Protein AF-A0AAT9RF78-F1 (afdb_monomer)

Radius of gyration: 24.69 Å; Cα contacts (8 Å, |Δi|>4): 290; chains: 1; bounding box: 72×51×68 Å

pLDDT: mean 73.68, std 21.5, range [28.88, 97.75]

Secondary structure (DSSP, 8-state):
-EETTS-TTTPPSSSEE----EEEEEEEEEEEEEEPTTSPEEEEEEEEEEEPPGGGTSPPHHHHHHHHHHHHHTTS-TT-----------------SS---PPPP-----------THHHHHHHHHTTTB-TTT--BEE-TTS-EE-EEEESSPBSTTT-B--SGGGEEEE-HHHHHHHHTTSEEE-TTSBEEE-S---S----SB----TT----HHHHHHHHHHH-TT------

Structure (mmCIF, N/CA/C/O backbone):
data_AF-A0AAT9RF78-F1
#
_entry.id   AF-A0AAT9RF78-F1
#
loop_
_atom_site.group_PDB
_atom_site.id
_atom_site.type_symbol
_atom_site.label_atom_id
_atom_site.label_alt_id
_atom_site.label_comp_id
_atom_site.label_asym_id
_atom_site.label_entity_id
_atom_site.label_seq_id
_atom_site.pdbx_PDB_ins_code
_atom_site.Cartn_x
_atom_site.Cartn_y
_atom_site.Cartn_z
_atom_site.occupancy
_atom_site.B_iso_or_equiv
_atom_site.auth_seq_id
_atom_site.auth_comp_id
_atom_site.auth_asym_id
_atom_site.auth_atom_id
_atom_site.pdbx_PDB_model_num
ATOM 1 N N . MET A 1 1 ? -11.887 12.398 15.818 1.00 78.31 1 MET A N 1
ATOM 2 C CA . MET A 1 1 ? -11.919 13.210 14.579 1.00 78.31 1 MET A CA 1
ATOM 3 C C . MET A 1 1 ? -12.737 14.469 14.821 1.00 78.31 1 MET A C 1
ATOM 5 O O . MET A 1 1 ? -13.821 14.357 15.379 1.00 78.31 1 MET A O 1
ATOM 9 N N . ARG A 1 2 ? -12.242 15.651 14.437 1.00 84.25 2 ARG A N 1
ATOM 10 C CA . ARG A 1 2 ? -12.976 16.925 14.529 1.00 84.25 2 ARG A CA 1
ATOM 11 C C . ARG A 1 2 ? -13.398 17.386 13.133 1.00 84.25 2 ARG A C 1
ATOM 13 O O . ARG A 1 2 ? -12.580 17.372 12.220 1.00 84.25 2 ARG A O 1
ATOM 20 N N . GLY A 1 3 ? -14.663 17.772 12.971 1.00 73.56 3 GLY A N 1
ATOM 21 C CA . GLY A 1 3 ? -15.219 18.273 11.705 1.00 73.56 3 GLY A CA 1
ATOM 22 C C . GLY A 1 3 ? -15.448 19.785 11.704 1.00 73.56 3 GLY A C 1
ATOM 23 O O . GLY A 1 3 ? -15.468 20.411 12.761 1.00 73.56 3 GLY A O 1
ATOM 24 N N . TRP A 1 4 ? -15.658 20.362 10.519 1.00 77.00 4 TRP A N 1
ATOM 25 C CA . TRP A 1 4 ? -15.761 21.816 10.315 1.00 77.00 4 TRP A CA 1
ATOM 26 C C . TRP A 1 4 ? -17.025 22.484 10.879 1.00 77.00 4 TRP A C 1
ATOM 28 O O . TRP A 1 4 ? -17.026 23.689 11.103 1.00 77.00 4 TRP A O 1
ATOM 38 N N . LYS A 1 5 ? -18.105 21.727 11.124 1.00 85.62 5 LYS A N 1
ATOM 39 C CA . LYS A 1 5 ? -19.391 22.252 11.638 1.00 85.62 5 LYS A CA 1
ATOM 40 C C . LYS A 1 5 ? -19.465 22.358 13.174 1.00 85.62 5 LYS A C 1
ATOM 42 O O . LYS A 1 5 ? -20.549 22.567 13.709 1.00 85.62 5 LYS A O 1
ATOM 47 N N . GLY A 1 6 ? -18.356 22.131 13.884 1.00 83.56 6 GLY A N 1
ATOM 48 C CA . GLY A 1 6 ? -18.297 22.147 15.351 1.00 83.56 6 GLY A CA 1
ATOM 49 C C . GLY A 1 6 ? -18.038 23.536 15.952 1.00 83.56 6 GLY A C 1
ATOM 50 O O . GLY A 1 6 ? -18.309 24.560 15.332 1.00 83.56 6 GLY A O 1
ATOM 51 N N . ASP A 1 7 ? -17.476 23.576 17.169 1.00 85.75 7 ASP A N 1
ATOM 52 C CA . ASP A 1 7 ? -17.027 24.823 17.819 1.00 85.75 7 ASP A CA 1
ATOM 53 C C . ASP A 1 7 ? -15.999 25.540 16.928 1.00 85.75 7 ASP A C 1
ATOM 55 O O . ASP A 1 7 ? -14.950 24.972 16.598 1.00 85.75 7 ASP A O 1
ATOM 59 N N . SER A 1 8 ? -16.301 26.780 16.539 1.00 84.94 8 SER A N 1
ATOM 60 C CA . SER A 1 8 ? -15.517 27.563 15.580 1.00 84.94 8 SER A CA 1
ATOM 61 C C . SER A 1 8 ? -14.087 27.850 16.037 1.00 84.94 8 SER A C 1
ATOM 63 O O . SER A 1 8 ? -13.222 28.070 15.196 1.00 84.94 8 SER A O 1
ATOM 65 N N . ARG A 1 9 ? -13.799 27.801 17.345 1.00 88.19 9 ARG A N 1
ATOM 66 C CA . ARG A 1 9 ? -12.444 28.026 17.879 1.00 88.19 9 ARG A CA 1
ATOM 67 C C . ARG A 1 9 ? -11.480 26.886 17.574 1.00 88.19 9 ARG A C 1
ATOM 69 O O . ARG A 1 9 ? -10.274 27.100 17.539 1.00 88.19 9 ARG A O 1
ATOM 76 N N . TYR A 1 10 ? -12.002 25.676 17.394 1.00 83.12 10 TYR A N 1
ATOM 77 C CA . TYR A 1 10 ? -11.186 24.465 17.270 1.00 83.12 10 TYR A CA 1
AT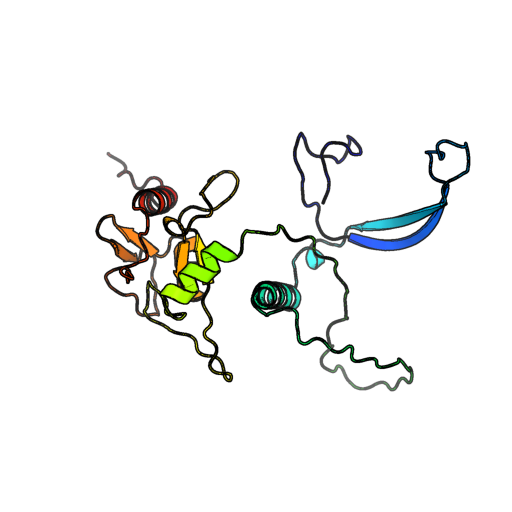OM 78 C C . TYR A 1 10 ? -11.404 23.726 15.948 1.00 83.12 10 TYR A C 1
ATOM 80 O O . TYR A 1 10 ? -10.572 22.901 15.567 1.00 83.12 10 TYR A O 1
ATOM 88 N N . SER A 1 11 ? -12.524 23.979 15.269 1.00 86.00 11 SER A N 1
ATOM 89 C CA . SER A 1 11 ? -12.923 23.257 14.060 1.00 86.00 11 SER A CA 1
ATOM 90 C C . SER A 1 11 ? -12.099 23.681 12.835 1.00 86.00 11 SER A C 1
ATOM 92 O O . SER A 1 11 ? -11.828 24.869 12.665 1.00 86.00 11 SER A O 1
ATOM 94 N N . PRO A 1 12 ? -11.692 22.735 11.970 1.00 72.44 12 PRO A N 1
ATOM 95 C CA . PRO A 1 12 ? -10.973 23.050 10.736 1.00 72.44 12 PRO A CA 1
ATOM 96 C C . PRO A 1 12 ? -11.905 23.644 9.663 1.00 72.44 12 PRO A C 1
ATOM 98 O O . PRO A 1 12 ? -13.121 23.497 9.739 1.00 72.44 12 PRO A O 1
ATOM 101 N N . ILE A 1 13 ? -11.348 24.285 8.631 1.00 79.25 13 ILE A N 1
ATOM 102 C CA . ILE A 1 13 ? -12.130 24.871 7.528 1.00 79.25 13 ILE A CA 1
ATOM 103 C C . ILE A 1 13 ? -12.453 23.783 6.497 1.00 79.25 13 ILE A C 1
ATOM 105 O O . ILE A 1 13 ? -11.549 23.251 5.862 1.00 79.25 13 ILE A O 1
ATOM 109 N N . ASN A 1 14 ? -13.742 23.481 6.305 1.00 75.19 14 ASN A N 1
ATOM 110 C CA . ASN A 1 14 ? -14.265 22.593 5.251 1.00 75.19 14 ASN A CA 1
ATOM 111 C C . ASN A 1 14 ? -13.623 21.193 5.157 1.00 75.19 14 ASN A C 1
ATOM 113 O O . ASN A 1 14 ? -13.637 20.580 4.092 1.00 75.19 14 ASN A O 1
ATOM 117 N N . CYS A 1 15 ? -13.078 20.658 6.248 1.00 58.81 15 CYS A N 1
ATOM 118 C CA . CYS A 1 15 ? -12.505 19.314 6.259 1.00 58.81 15 CYS A CA 1
ATOM 119 C C . CYS A 1 15 ? -12.681 18.618 7.617 1.00 58.81 15 CYS A C 1
ATOM 121 O O . CYS A 1 15 ? -13.313 19.149 8.537 1.00 58.81 15 CYS A O 1
ATOM 123 N N . TYR A 1 16 ? -12.142 17.404 7.730 1.00 71.19 16 TYR A N 1
ATOM 124 C CA . TYR A 1 16 ? -11.986 16.696 8.997 1.00 71.19 16 TYR A CA 1
ATOM 125 C C . TYR A 1 16 ? -10.507 16.630 9.364 1.00 71.19 16 TYR A C 1
ATOM 127 O O . TYR A 1 16 ? -9.663 16.392 8.502 1.00 71.19 16 TYR A O 1
ATOM 135 N N . ARG A 1 17 ? -10.197 16.803 10.651 1.00 77.38 17 ARG A N 1
ATOM 136 C CA . ARG A 1 17 ? -8.836 16.699 11.187 1.00 77.38 17 ARG A CA 1
ATOM 137 C C . ARG A 1 17 ? -8.794 15.706 12.343 1.00 77.38 17 ARG A C 1
ATOM 139 O O . ARG A 1 17 ? -9.708 15.651 13.174 1.00 77.38 17 ARG A O 1
ATOM 146 N N . PHE A 1 18 ? -7.737 14.907 12.392 1.00 78.88 18 PHE A N 1
ATOM 147 C CA . PHE A 1 18 ? -7.413 14.123 13.573 1.00 78.88 18 PHE A CA 1
ATOM 148 C C . PHE A 1 18 ? -6.636 15.007 14.558 1.00 78.88 18 PHE A C 1
ATOM 150 O O . PHE A 1 18 ? -5.557 15.486 14.231 1.00 78.88 18 PHE A O 1
ATOM 157 N N . ASP A 1 19 ? -7.196 15.237 15.750 1.00 81.62 19 ASP A N 1
ATOM 158 C CA . ASP A 1 19 ? -6.609 16.110 16.787 1.00 81.62 19 ASP A CA 1
ATOM 159 C C . ASP A 1 19 ? -5.815 15.321 17.849 1.00 81.62 19 ASP A C 1
ATOM 161 O O . ASP A 1 19 ? -5.434 15.860 18.895 1.00 81.62 19 ASP A O 1
ATOM 165 N N . GLY A 1 20 ? -5.566 14.037 17.587 1.00 78.38 20 GLY A N 1
ATOM 166 C CA . GLY A 1 20 ? -4.936 13.126 18.529 1.00 78.38 20 GLY A CA 1
ATOM 167 C C . GLY A 1 20 ? -5.924 12.326 19.379 1.00 78.38 20 GLY A C 1
ATOM 168 O O . GLY A 1 20 ? -7.147 12.441 19.255 1.00 78.38 20 GLY A O 1
ATOM 169 N N . LEU A 1 21 ? -5.355 11.501 20.249 1.00 80.69 21 LEU A N 1
ATOM 170 C CA . LEU A 1 21 ? -6.027 10.633 21.199 1.00 80.69 21 LEU A CA 1
ATOM 171 C C . LEU A 1 21 ? -6.444 11.396 22.464 1.00 80.69 21 LEU A C 1
ATOM 173 O O . LEU A 1 21 ? -5.751 12.299 22.953 1.00 80.69 21 LEU A O 1
ATOM 177 N N . TYR A 1 22 ? -7.598 11.002 23.001 1.00 86.81 22 TYR A N 1
ATOM 178 C CA . TYR A 1 22 ? -8.215 11.554 24.204 1.00 86.81 22 TYR A CA 1
ATOM 179 C C . TYR A 1 22 ? -8.604 10.411 25.139 1.00 86.81 22 TYR A C 1
ATOM 181 O O . TYR A 1 22 ? -9.016 9.347 24.686 1.00 86.81 22 TYR A O 1
ATOM 189 N N . ARG A 1 23 ? -8.517 10.656 26.445 1.00 84.94 23 ARG A N 1
ATOM 190 C CA . ARG A 1 23 ? -9.021 9.760 27.486 1.00 84.94 23 ARG A CA 1
ATOM 191 C C . ARG A 1 23 ? -10.356 10.279 28.006 1.00 84.94 23 ARG A C 1
ATOM 193 O O . ARG A 1 23 ? -10.470 11.472 28.293 1.00 84.94 23 ARG A O 1
ATOM 200 N N . ILE A 1 24 ? -11.325 9.382 28.171 1.00 91.00 24 ILE A N 1
ATOM 201 C CA . ILE A 1 24 ? -12.571 9.671 28.889 1.00 91.00 24 ILE A CA 1
ATOM 202 C C . ILE A 1 24 ? -12.238 9.818 30.374 1.00 91.00 24 ILE A C 1
ATOM 204 O O . ILE A 1 24 ? -11.619 8.933 30.961 1.00 91.00 24 ILE A O 1
ATOM 208 N N . THR A 1 25 ? -12.596 10.949 30.969 1.00 88.00 25 THR A N 1
ATOM 209 C CA . THR A 1 25 ? -12.351 11.226 32.392 1.00 88.00 25 THR A CA 1
ATOM 210 C C . THR A 1 25 ? -13.607 11.152 33.241 1.00 88.00 25 THR A C 1
ATOM 212 O O . THR A 1 25 ? -13.487 10.956 34.442 1.00 88.00 25 THR A O 1
ATOM 215 N N . ASP A 1 26 ? -14.779 11.321 32.632 1.00 87.12 26 ASP A N 1
ATOM 216 C CA . ASP A 1 26 ? -16.069 11.257 33.315 1.00 87.12 26 ASP A CA 1
ATOM 217 C C . ASP A 1 26 ? -17.177 10.851 32.331 1.00 87.12 26 ASP A C 1
ATOM 219 O O . ASP A 1 26 ? -17.070 11.123 31.127 1.00 87.12 26 ASP A O 1
ATOM 223 N N . ILE A 1 27 ? -18.223 10.202 32.844 1.00 93.19 27 ILE A N 1
ATOM 224 C CA . ILE A 1 27 ? -19.397 9.742 32.091 1.00 93.19 27 ILE A CA 1
ATOM 225 C C . ILE A 1 27 ? -20.644 10.057 32.914 1.00 93.19 27 ILE A C 1
ATOM 227 O O . ILE A 1 27 ? -20.752 9.636 34.062 1.00 93.19 27 ILE A O 1
ATOM 231 N N . ARG A 1 28 ? -21.612 10.762 32.324 1.00 90.31 28 ARG A N 1
ATOM 232 C CA . ARG A 1 28 ? -22.850 11.152 33.014 1.00 90.31 28 ARG A CA 1
ATOM 233 C C . ARG A 1 28 ? -24.053 11.193 32.087 1.00 90.31 28 ARG A C 1
ATOM 235 O O . ARG A 1 28 ? -23.925 11.488 30.901 1.00 90.31 28 ARG A O 1
ATOM 242 N N . THR A 1 29 ? -25.236 10.975 32.649 1.00 92.62 29 THR A N 1
ATOM 243 C CA . THR A 1 29 ? -26.502 11.224 31.952 1.00 92.62 29 THR A CA 1
ATOM 244 C C . THR A 1 29 ? -26.845 12.710 32.030 1.00 92.62 29 THR A C 1
ATOM 246 O O . THR A 1 29 ? -26.773 13.322 33.095 1.00 92.62 29 THR A O 1
ATOM 249 N N . ALA A 1 30 ? -27.213 13.298 30.898 1.00 87.50 30 ALA A N 1
ATOM 250 C CA . ALA A 1 30 ? -27.654 14.680 30.777 1.00 87.50 30 ALA A CA 1
ATOM 251 C C . ALA A 1 30 ? -28.949 14.748 29.963 1.00 87.50 30 ALA A C 1
ATOM 253 O O . ALA A 1 30 ? -29.275 13.834 29.213 1.00 87.50 30 ALA A O 1
ATOM 254 N N . VAL A 1 31 ? -29.685 15.849 30.078 1.00 88.19 31 VAL A N 1
ATOM 255 C CA . VAL A 1 31 ? -30.867 16.088 29.242 1.00 88.19 31 VAL A CA 1
ATOM 256 C C . VAL A 1 31 ? -30.440 16.845 27.987 1.00 88.19 31 VAL A C 1
ATOM 258 O O . VAL A 1 31 ? -29.729 17.851 28.057 1.00 88.19 31 VAL A O 1
ATOM 261 N N . SER A 1 32 ? -30.859 16.351 26.825 1.00 84.06 32 SER A N 1
ATOM 262 C CA . SER A 1 32 ? -30.603 16.971 25.530 1.00 84.06 32 SER A CA 1
ATOM 263 C C . SER A 1 32 ? -31.199 18.374 25.457 1.00 84.06 32 SER A C 1
ATOM 265 O O . SER A 1 32 ? -32.286 18.643 25.966 1.00 84.06 32 SER A O 1
ATOM 267 N N . LYS A 1 33 ? -30.514 19.270 24.739 1.00 79.38 33 LYS A N 1
ATOM 268 C CA . LYS A 1 33 ? -31.057 20.594 24.386 1.00 79.38 33 LYS A CA 1
ATOM 269 C C . LYS A 1 33 ? -32.193 20.506 23.363 1.00 79.38 33 LYS A C 1
ATOM 271 O O . LYS A 1 33 ? -32.925 21.474 23.187 1.00 79.38 33 LYS A O 1
ATOM 276 N N . SER A 1 34 ? -32.309 19.377 22.670 1.00 78.50 34 SER A N 1
ATOM 277 C CA . SER A 1 34 ? -33.369 19.102 21.707 1.00 78.50 34 SER A CA 1
ATOM 278 C C . SER A 1 34 ? -34.428 18.214 22.351 1.00 78.50 34 SER A C 1
ATOM 280 O O . SER A 1 34 ? -34.098 17.196 22.957 1.00 78.50 34 SER A O 1
ATOM 282 N N . LEU A 1 35 ? -35.689 18.608 22.198 1.00 81.75 35 LEU A N 1
ATOM 283 C CA . LEU A 1 35 ? -36.851 17.826 22.613 1.00 81.75 35 LEU A CA 1
ATOM 284 C C . LEU A 1 35 ? -37.257 16.863 21.493 1.00 81.75 35 LEU A C 1
ATOM 286 O O . LEU A 1 35 ? -36.930 17.086 20.323 1.00 81.75 35 LEU A O 1
ATOM 290 N N . THR A 1 36 ? -37.989 15.809 21.846 1.00 76.62 36 THR A N 1
ATOM 291 C CA . THR A 1 36 ? -38.716 15.016 20.847 1.00 76.62 36 THR A CA 1
ATOM 292 C C . THR A 1 36 ? -39.793 15.867 20.166 1.00 76.62 36 THR A C 1
ATOM 294 O O . THR A 1 36 ? -40.154 16.944 20.652 1.00 76.62 36 THR A O 1
ATOM 297 N N . SER A 1 37 ? -40.341 15.375 19.050 1.00 76.81 37 SER A N 1
ATOM 298 C CA . SER A 1 37 ? -41.491 16.000 18.374 1.00 76.81 37 SER A CA 1
ATOM 299 C C . SER A 1 37 ? -42.667 16.264 19.318 1.00 76.81 37 SER A C 1
ATOM 301 O O . SER A 1 37 ? -43.405 17.225 19.122 1.00 76.81 37 SER A O 1
ATOM 303 N N . ASP A 1 38 ? -42.785 15.446 20.364 1.00 82.31 38 ASP A N 1
ATOM 304 C CA . ASP A 1 38 ? -43.904 15.437 21.303 1.00 82.31 38 ASP A CA 1
ATOM 305 C C . ASP A 1 38 ? -43.565 16.193 22.605 1.00 82.31 38 ASP A C 1
ATOM 307 O O . ASP A 1 38 ? -44.322 16.164 23.573 1.00 82.31 38 ASP A O 1
ATOM 311 N N . GLY A 1 39 ? -42.418 16.884 22.646 1.00 79.94 39 GLY A N 1
ATOM 312 C CA . GLY A 1 39 ? -42.000 17.729 23.766 1.00 79.94 39 GLY A CA 1
ATOM 313 C C . GLY A 1 39 ? -41.407 16.976 24.959 1.00 79.94 39 GLY A C 1
ATOM 314 O O . GLY A 1 39 ? -41.153 17.590 25.995 1.00 79.94 39 GLY A O 1
ATOM 315 N N . THR A 1 40 ? -41.160 15.670 24.841 1.00 84.94 40 THR A N 1
ATOM 316 C CA . THR A 1 40 ? -40.522 14.898 25.912 1.00 84.94 40 THR A CA 1
ATOM 317 C C . THR A 1 40 ? -39.009 15.161 25.961 1.00 84.94 40 THR A C 1
ATOM 319 O O . THR A 1 40 ? -38.358 15.248 24.910 1.00 84.94 40 THR A O 1
ATOM 322 N N . PRO A 1 41 ? -38.421 15.306 27.165 1.00 85.31 41 PRO A N 1
ATOM 323 C CA . PRO A 1 41 ? -36.976 15.425 27.326 1.00 85.31 41 PRO A CA 1
ATOM 324 C C . PRO A 1 41 ? -36.266 14.147 26.876 1.00 85.31 41 PRO A C 1
ATOM 326 O O . PRO A 1 41 ? -36.699 13.045 27.205 1.00 85.31 41 PRO A O 1
ATOM 329 N N . ILE A 1 42 ? -35.161 14.298 26.147 1.00 89.19 42 ILE A N 1
ATOM 330 C CA . ILE A 1 42 ? -34.331 13.170 25.714 1.00 89.19 42 ILE A CA 1
ATOM 331 C C . ILE A 1 42 ? -33.142 13.069 26.659 1.00 89.19 42 ILE A C 1
ATOM 333 O O . ILE A 1 42 ? -32.345 14.004 26.747 1.00 89.19 42 ILE A O 1
ATOM 337 N N . GLU A 1 43 ? -33.001 11.939 27.341 1.00 91.06 43 GLU A N 1
ATOM 338 C CA . GLU A 1 43 ? -31.782 11.632 28.084 1.00 91.06 43 GLU A CA 1
ATOM 339 C C . GLU A 1 43 ? -30.661 11.247 27.116 1.00 91.06 43 GLU A C 1
ATOM 341 O O . GLU A 1 43 ? -30.847 10.473 26.177 1.00 91.06 43 GLU A O 1
ATOM 346 N N . ILE A 1 44 ? -29.484 11.822 27.332 1.00 89.19 44 ILE A N 1
ATOM 347 C CA . ILE A 1 44 ? -28.283 11.594 26.540 1.00 89.19 44 ILE A CA 1
ATOM 348 C C . ILE A 1 44 ? -27.120 11.242 27.458 1.00 89.19 44 ILE A C 1
ATOM 350 O O . ILE A 1 44 ? -26.996 11.763 28.565 1.00 89.19 44 ILE A O 1
ATOM 354 N N . CYS A 1 45 ? -26.230 10.383 26.977 1.00 90.12 45 CYS A N 1
ATOM 355 C CA . CYS A 1 45 ? -24.970 10.110 27.651 1.00 90.12 45 CYS A CA 1
ATOM 356 C C . CYS A 1 45 ? -23.933 11.163 27.236 1.00 90.12 45 CYS A C 1
ATOM 358 O O . CYS A 1 45 ? -23.717 11.402 26.044 1.00 90.12 45 CYS A O 1
ATOM 360 N N . GLN A 1 46 ? -23.308 11.811 28.214 1.00 91.56 46 GLN A N 1
ATOM 361 C CA . GLN A 1 46 ? -22.281 12.826 28.025 1.00 91.56 46 GLN A CA 1
ATOM 362 C C . GLN A 1 46 ? -20.947 12.344 28.600 1.00 91.56 46 GLN A C 1
ATOM 364 O O . GLN A 1 46 ? -20.892 11.777 29.689 1.00 91.56 46 GLN A O 1
ATOM 369 N N . PHE A 1 47 ? -19.869 12.624 27.870 1.00 91.50 47 PHE A N 1
ATOM 370 C CA . PHE A 1 47 ? -18.509 12.214 28.206 1.00 91.50 47 PHE A CA 1
ATOM 371 C C . PHE A 1 47 ? -17.608 13.440 28.327 1.00 91.50 47 PHE A C 1
ATOM 373 O O . PHE A 1 47 ? -17.621 14.299 27.439 1.00 91.50 47 PHE A O 1
ATOM 380 N N . ASP A 1 48 ? -16.776 13.480 29.366 1.00 89.12 48 ASP A N 1
ATOM 381 C CA . ASP A 1 48 ? -15.668 14.430 29.437 1.00 89.12 48 ASP A CA 1
ATOM 382 C C . ASP A 1 48 ? -14.400 13.790 28.881 1.00 89.12 48 ASP A C 1
ATOM 384 O O . ASP A 1 48 ? -14.045 12.659 29.211 1.00 89.12 48 ASP A O 1
ATOM 388 N N . LEU A 1 49 ? -13.711 14.530 28.014 1.00 88.00 49 LEU A N 1
ATOM 389 C CA . LEU A 1 49 ? -12.560 14.049 27.261 1.00 88.00 49 LEU A CA 1
ATOM 390 C C . LEU A 1 49 ? -11.351 14.938 27.550 1.00 88.00 49 LEU A C 1
ATOM 392 O O . LEU A 1 49 ? -11.386 16.146 27.304 1.00 88.00 49 LEU A O 1
ATOM 396 N N . LYS A 1 50 ? -10.245 14.337 27.993 1.00 89.44 50 LYS A N 1
ATOM 397 C CA . LYS A 1 50 ? -8.956 15.021 28.164 1.00 89.44 50 LYS A CA 1
ATOM 398 C C . LYS A 1 50 ? -7.958 14.523 27.126 1.00 89.44 50 LYS A C 1
ATOM 400 O O . LYS A 1 50 ? -7.742 13.318 27.009 1.00 89.44 50 LYS A O 1
ATOM 405 N N . ARG A 1 51 ? -7.336 15.444 26.380 1.00 85.31 51 ARG A N 1
ATOM 406 C CA . ARG A 1 51 ? -6.308 15.090 25.388 1.00 85.31 51 ARG A CA 1
ATOM 407 C C . ARG A 1 51 ? -5.125 14.424 26.086 1.00 85.31 51 ARG A C 1
ATOM 409 O O . ARG A 1 51 ? -4.698 14.895 27.141 1.00 85.31 51 ARG A O 1
ATOM 416 N N . LEU A 1 52 ? -4.609 13.349 25.498 1.00 79.75 52 LEU A N 1
ATOM 417 C CA . LEU A 1 52 ? -3.417 12.683 26.014 1.00 79.75 52 LEU A CA 1
ATOM 418 C C . LEU A 1 52 ? -2.144 13.531 25.773 1.00 79.75 52 LEU A C 1
ATOM 420 O O . LEU A 1 52 ? -2.104 14.302 24.806 1.00 79.75 52 LEU A O 1
ATOM 424 N N . PRO A 1 53 ? -1.119 13.411 26.637 1.00 79.25 53 PRO A N 1
ATOM 425 C CA . PRO A 1 53 ? 0.226 13.947 26.395 1.00 79.25 53 PRO A CA 1
ATOM 426 C C . PRO A 1 53 ? 0.818 13.465 25.066 1.00 79.25 53 PRO A C 1
ATOM 428 O O . PRO A 1 53 ? 0.408 12.418 24.570 1.00 79.25 53 PRO A O 1
ATOM 431 N N . GLU A 1 54 ? 1.755 14.226 24.494 1.00 68.25 54 GLU A N 1
ATOM 432 C CA . GLU A 1 54 ? 2.344 13.962 23.170 1.00 68.25 54 GLU A CA 1
ATOM 433 C C . GLU A 1 54 ? 3.031 12.595 23.092 1.00 68.25 54 GLU A C 1
ATOM 435 O O . GLU A 1 54 ? 2.872 11.880 22.109 1.00 68.25 54 GLU A O 1
ATOM 440 N N . GLU A 1 55 ? 3.651 12.156 24.184 1.00 66.19 55 GLU A N 1
ATOM 441 C CA . GLU A 1 55 ? 4.315 10.854 24.300 1.00 66.19 55 GLU A CA 1
ATOM 442 C C . GLU A 1 55 ? 3.334 9.673 24.190 1.00 66.19 55 GLU A C 1
ATOM 444 O O . GLU A 1 55 ? 3.739 8.537 23.960 1.00 66.19 55 GLU A O 1
ATOM 449 N N . LEU A 1 56 ? 2.038 9.939 24.378 1.00 63.88 56 LEU A N 1
ATOM 450 C CA . LEU A 1 56 ? 0.939 8.979 24.270 1.00 63.88 56 LEU A CA 1
ATOM 451 C C . LEU A 1 56 ? 0.049 9.247 23.047 1.00 63.88 56 LEU A C 1
ATOM 453 O O . LEU A 1 56 ? -1.021 8.650 22.931 1.00 63.88 56 LEU A O 1
ATOM 457 N N . GLN A 1 57 ? 0.439 10.184 22.178 1.00 73.56 57 GLN A N 1
ATOM 458 C CA . GLN A 1 57 ? -0.230 10.423 20.897 1.00 73.56 57 GLN A CA 1
ATOM 459 C C . GLN A 1 57 ? 0.242 9.442 19.831 1.00 73.56 57 GLN A C 1
ATOM 461 O O . GLN A 1 57 ? -0.546 9.051 18.969 1.00 73.56 57 GLN A O 1
ATOM 466 N N . ASP A 1 58 ? 1.504 9.030 19.913 1.00 55.00 58 ASP A N 1
ATOM 467 C CA . ASP A 1 58 ? 2.050 8.008 19.043 1.00 55.00 58 ASP A CA 1
ATOM 468 C C . ASP A 1 58 ? 1.502 6.643 19.442 1.00 55.00 58 ASP A C 1
ATOM 470 O O . ASP A 1 58 ? 1.646 6.193 20.580 1.00 55.00 58 ASP A O 1
ATOM 474 N N . SER A 1 59 ? 0.909 5.955 18.469 1.00 55.97 59 SER A N 1
ATOM 475 C CA . SER A 1 59 ? 0.583 4.539 18.600 1.00 55.97 59 SER A CA 1
ATOM 476 C C . SER A 1 59 ? 1.844 3.778 19.002 1.00 55.97 59 SER A C 1
ATOM 478 O O . SER A 1 59 ? 2.864 3.823 18.300 1.00 55.97 59 SER A O 1
ATOM 480 N N . THR A 1 60 ? 1.766 3.080 20.130 1.00 54.47 60 THR A N 1
ATOM 481 C CA . THR A 1 60 ? 2.841 2.225 20.627 1.00 54.47 60 THR A CA 1
ATOM 482 C C . THR A 1 60 ? 3.217 1.180 19.575 1.00 54.47 60 THR A C 1
ATOM 484 O O . THR A 1 60 ? 2.440 0.865 18.672 1.00 54.47 60 THR A O 1
ATOM 487 N N . ALA A 1 61 ? 4.417 0.601 19.671 1.00 44.56 61 ALA A N 1
ATOM 488 C CA . ALA A 1 61 ? 4.824 -0.469 18.755 1.00 44.56 61 ALA A CA 1
ATOM 489 C C . ALA A 1 61 ? 3.801 -1.621 18.719 1.00 44.56 61 ALA A C 1
ATOM 491 O O . ALA A 1 61 ? 3.521 -2.152 17.649 1.00 44.56 61 ALA A O 1
ATOM 492 N N . VAL A 1 62 ? 3.186 -1.918 19.867 1.00 46.44 62 VAL A N 1
ATOM 493 C CA . VAL A 1 62 ? 2.128 -2.920 20.012 1.00 46.44 62 VAL A CA 1
ATOM 494 C C . VAL A 1 62 ? 0.831 -2.463 19.352 1.00 46.44 62 VAL A C 1
ATOM 496 O O . VAL A 1 62 ? 0.254 -3.231 18.601 1.00 46.44 62 VAL A O 1
ATOM 499 N N . GLU A 1 63 ? 0.383 -1.221 19.543 1.00 50.53 63 GLU A N 1
ATOM 500 C CA . GLU A 1 63 ? -0.823 -0.708 18.871 1.00 50.53 63 GLU A CA 1
ATOM 501 C C . GLU A 1 63 ? -0.650 -0.617 17.354 1.00 50.53 63 GLU A C 1
ATOM 503 O O . GLU A 1 63 ? -1.593 -0.893 16.622 1.00 50.53 63 GLU A O 1
ATOM 508 N N . ARG A 1 64 ? 0.555 -0.300 16.862 1.00 52.66 64 ARG A N 1
ATOM 509 C CA . ARG A 1 64 ? 0.877 -0.384 15.429 1.00 52.66 64 ARG A CA 1
ATOM 510 C C . ARG A 1 64 ? 0.832 -1.822 14.933 1.00 52.66 64 ARG A C 1
ATOM 512 O O . ARG A 1 64 ? 0.316 -2.081 13.855 1.00 52.66 64 ARG A O 1
ATOM 519 N N . GLN A 1 65 ? 1.342 -2.762 15.720 1.00 52.56 65 GLN A N 1
ATOM 520 C CA . GLN A 1 65 ? 1.299 -4.180 15.384 1.00 52.56 65 GLN A CA 1
ATOM 521 C C . GLN A 1 65 ? -0.135 -4.729 15.425 1.00 52.56 65 GLN A C 1
ATOM 523 O O . GLN A 1 65 ? -0.510 -5.472 14.528 1.00 52.56 65 GLN A O 1
ATOM 528 N N . ILE A 1 66 ? -0.956 -4.308 16.391 1.00 59.12 66 ILE A N 1
ATOM 529 C CA . ILE A 1 66 ? -2.392 -4.606 16.468 1.00 59.12 66 ILE A CA 1
ATOM 530 C C . ILE A 1 66 ? -3.119 -3.978 15.282 1.00 59.12 66 ILE A C 1
ATOM 532 O O . ILE A 1 66 ? -3.908 -4.662 14.649 1.00 59.12 66 ILE A O 1
ATOM 536 N N . HIS A 1 67 ? -2.830 -2.723 14.930 1.00 54.22 67 HIS A N 1
ATOM 537 C CA . HIS A 1 67 ? -3.380 -2.090 13.733 1.00 54.22 67 HIS A CA 1
ATOM 538 C C . HIS A 1 67 ? -3.054 -2.931 12.497 1.00 54.22 67 HIS A C 1
ATOM 540 O O . HIS A 1 67 ? -3.963 -3.339 11.789 1.00 54.22 67 HIS A O 1
ATOM 546 N N . ASN A 1 68 ? -1.786 -3.296 12.303 1.00 51.47 68 ASN A N 1
ATOM 547 C CA . ASN A 1 68 ? -1.362 -4.139 11.187 1.00 51.47 68 ASN A CA 1
ATOM 548 C C . ASN A 1 68 ? -2.043 -5.522 11.197 1.00 51.47 68 ASN A C 1
ATOM 550 O O . ASN A 1 68 ? -2.422 -6.017 10.143 1.00 51.47 68 ASN A O 1
ATOM 554 N N . LEU A 1 69 ? -2.239 -6.138 12.367 1.00 54.62 69 LEU A N 1
ATOM 555 C CA . LEU A 1 69 ? -2.942 -7.421 12.512 1.00 54.62 69 LEU A CA 1
ATOM 556 C C . LEU A 1 69 ? -4.455 -7.304 12.256 1.00 54.62 69 LEU A C 1
ATOM 558 O O . LEU A 1 69 ? -5.048 -8.208 11.677 1.00 54.62 69 LEU A O 1
ATOM 562 N N . LEU A 1 70 ? -5.087 -6.198 12.649 1.00 53.38 70 LEU A N 1
ATOM 563 C CA . LEU A 1 70 ? -6.504 -5.929 12.390 1.00 53.38 70 LEU A CA 1
ATOM 564 C C . LEU A 1 70 ? -6.749 -5.594 10.914 1.00 53.38 70 LEU A C 1
ATOM 566 O O . LEU A 1 70 ? -7.749 -6.026 10.349 1.00 53.38 70 LEU A O 1
ATOM 570 N N . GLU A 1 71 ? -5.815 -4.904 10.253 1.00 54.00 71 GLU A N 1
ATOM 571 C CA . GLU A 1 71 ? -5.830 -4.757 8.791 1.00 54.00 71 GLU A CA 1
ATOM 572 C C . GLU A 1 71 ? -5.716 -6.108 8.076 1.00 54.00 71 GLU A C 1
ATOM 574 O O . GLU A 1 71 ? -6.295 -6.284 7.006 1.00 54.00 71 GLU A O 1
ATOM 579 N N . GLN A 1 72 ? -5.024 -7.076 8.680 1.00 47.03 72 GLN A N 1
ATOM 580 C CA . GLN A 1 72 ? -4.929 -8.447 8.175 1.00 47.03 72 GLN A CA 1
ATOM 581 C C . GLN A 1 72 ? -6.198 -9.282 8.441 1.00 47.03 72 GLN A C 1
ATOM 583 O O . GLN A 1 72 ? -6.443 -10.242 7.713 1.00 47.03 72 GLN A O 1
ATOM 588 N N . GLN A 1 73 ? -7.033 -8.926 9.428 1.00 42.69 73 GLN A N 1
ATOM 589 C CA . GLN A 1 73 ? -8.282 -9.645 9.735 1.00 42.69 73 GLN A CA 1
ATOM 590 C C . GLN A 1 73 ? -9.450 -9.332 8.780 1.00 42.69 73 GLN A C 1
ATOM 592 O O . GLN A 1 73 ? -10.370 -10.140 8.689 1.00 42.69 73 GLN A O 1
ATOM 597 N N . GLU A 1 74 ? -9.410 -8.249 7.991 1.00 42.03 74 GLU A N 1
ATOM 598 C CA . GLU A 1 74 ? -10.413 -7.978 6.933 1.00 42.03 74 GLU A CA 1
ATOM 599 C C . GLU A 1 74 ? -10.369 -8.979 5.750 1.00 42.03 74 GLU A C 1
ATOM 601 O O . GLU A 1 74 ? -11.178 -8.893 4.820 1.00 42.03 74 GLU A O 1
ATOM 606 N N . GLU A 1 75 ? -9.439 -9.941 5.754 1.00 43.16 75 GLU A N 1
ATOM 607 C CA . GLU A 1 75 ? -9.341 -11.013 4.752 1.00 43.16 75 GLU A CA 1
ATOM 608 C C . GLU A 1 75 ? -9.907 -12.373 5.207 1.00 43.16 75 GLU A C 1
ATOM 610 O O . GLU A 1 75 ? -9.889 -13.311 4.410 1.00 43.16 75 GLU A O 1
ATOM 615 N N . LEU A 1 76 ? -10.455 -12.499 6.425 1.00 39.28 76 LEU A N 1
ATOM 616 C CA . LEU A 1 76 ? -11.041 -13.760 6.909 1.00 39.28 76 LEU A CA 1
ATOM 617 C C . LEU A 1 76 ? -12.585 -13.773 6.799 1.00 39.28 76 LEU A C 1
ATOM 619 O O . LEU A 1 76 ? -13.225 -12.789 7.174 1.00 39.28 76 LEU A O 1
ATOM 623 N N . PRO A 1 77 ? -13.211 -14.854 6.281 1.00 39.03 77 PRO A N 1
ATOM 624 C CA . PRO A 1 77 ? -14.669 -14.988 6.218 1.00 39.03 77 PRO A CA 1
ATOM 625 C C . PRO A 1 77 ? -15.319 -14.963 7.609 1.00 39.03 77 PRO A C 1
ATOM 627 O O . PRO A 1 77 ? -14.793 -15.538 8.556 1.00 39.03 77 PRO A O 1
ATOM 630 N N . LEU A 1 78 ? -16.492 -14.330 7.698 1.00 42.28 78 LEU A N 1
ATOM 631 C CA . LEU A 1 78 ? -17.259 -14.028 8.918 1.00 42.28 78 LEU A CA 1
ATOM 632 C C . LEU A 1 78 ? -17.826 -15.236 9.709 1.00 42.28 78 LEU A C 1
ATOM 634 O O . LEU A 1 78 ? -18.618 -15.016 10.620 1.00 42.28 78 LEU A O 1
ATOM 638 N N . ASP A 1 79 ? -17.451 -16.479 9.401 1.00 40.66 79 ASP A N 1
ATOM 639 C CA . ASP A 1 79 ? -18.219 -17.666 9.827 1.00 40.66 79 ASP A CA 1
ATOM 640 C C . ASP A 1 79 ? -17.664 -18.457 11.032 1.00 40.66 79 ASP A C 1
ATOM 642 O O . ASP A 1 79 ? -18.264 -19.459 11.408 1.00 40.66 79 ASP A O 1
ATOM 646 N N . GLU A 1 80 ? -16.582 -18.038 11.699 1.00 46.09 80 GLU A N 1
ATOM 647 C CA . GLU A 1 80 ? -16.000 -18.830 12.810 1.00 46.09 80 GLU A CA 1
ATOM 648 C C . GLU A 1 80 ? -15.599 -18.007 14.046 1.00 46.09 80 GLU A C 1
ATOM 650 O O . GLU A 1 80 ? -14.460 -18.058 14.505 1.00 46.09 80 GLU A O 1
ATOM 655 N N . LEU A 1 81 ? -16.529 -17.258 14.642 1.00 39.50 81 LEU A N 1
ATOM 656 C CA . LEU A 1 81 ? -16.307 -16.698 15.981 1.00 39.50 81 LEU A CA 1
ATOM 657 C C . LEU A 1 81 ? -17.399 -17.171 16.942 1.00 39.50 81 LEU A C 1
ATOM 659 O O . LEU A 1 81 ? -18.452 -16.549 17.063 1.00 39.50 81 LEU A O 1
ATOM 663 N N . GLU A 1 82 ? -17.124 -18.274 17.643 1.00 33.75 82 GLU A N 1
ATOM 664 C CA . GLU A 1 82 ? -17.838 -18.592 18.879 1.00 33.75 82 GLU A CA 1
ATOM 665 C C . GLU A 1 82 ? -17.361 -17.666 20.015 1.00 33.75 82 GLU A C 1
ATOM 667 O O . GLU A 1 82 ? -16.160 -17.390 20.130 1.00 33.75 82 GLU A O 1
ATOM 672 N N . PRO A 1 83 ? -18.275 -17.159 20.861 1.00 35.72 83 PRO A N 1
ATOM 673 C CA . PRO A 1 83 ? -17.924 -16.261 21.948 1.00 35.72 83 PRO A CA 1
ATOM 674 C C . PRO A 1 83 ? -17.329 -17.060 23.110 1.00 35.72 83 PRO A C 1
ATOM 676 O O . PRO A 1 83 ? -18.001 -17.887 23.719 1.00 35.72 83 PRO A O 1
ATOM 679 N N . VAL A 1 84 ? -16.068 -16.789 23.444 1.00 34.06 84 VAL A N 1
ATOM 680 C CA . VAL A 1 84 ? -15.460 -17.311 24.671 1.00 34.06 84 VAL A CA 1
ATOM 681 C C . VAL A 1 84 ? -15.729 -16.309 25.790 1.00 34.06 84 VAL A C 1
ATOM 683 O O . VAL A 1 84 ? -15.110 -15.246 25.858 1.00 34.06 84 VAL A O 1
ATOM 686 N N . GLU A 1 85 ? -16.699 -16.631 26.639 1.00 40.53 85 GLU A N 1
ATOM 687 C CA . GLU A 1 85 ? -16.873 -15.998 27.944 1.00 40.53 85 GLU A CA 1
ATOM 688 C C . GLU A 1 85 ? -15.727 -16.426 28.870 1.00 40.53 85 GLU A C 1
ATOM 690 O O . GLU A 1 85 ? -15.388 -17.607 28.913 1.00 40.53 85 GLU A O 1
ATOM 695 N N . SER A 1 86 ? -15.173 -15.504 29.662 1.00 33.25 86 SER A N 1
ATOM 696 C CA . SER A 1 86 ? -14.744 -15.855 31.022 1.00 33.25 86 SER A CA 1
ATOM 697 C C . SER A 1 86 ? -14.532 -14.622 31.904 1.00 33.25 86 SER A C 1
ATOM 699 O O . SER A 1 86 ? -13.669 -13.777 31.659 1.00 33.25 86 SER A O 1
ATOM 701 N N . GLU A 1 87 ? -15.388 -14.608 32.914 1.00 34.06 87 GLU A N 1
ATOM 702 C CA . GLU A 1 87 ? -15.435 -13.996 34.241 1.00 34.06 87 GLU A CA 1
ATOM 703 C C . GLU A 1 87 ? -14.132 -13.459 34.867 1.00 34.06 87 GLU A C 1
ATOM 705 O O . GLU A 1 87 ? -13.021 -13.938 34.645 1.00 34.06 87 GLU A O 1
ATOM 710 N N . ALA A 1 88 ? -14.328 -12.434 35.698 1.00 37.75 88 ALA A N 1
ATOM 711 C CA . ALA A 1 88 ? -13.327 -11.738 36.491 1.00 37.75 88 ALA A CA 1
ATOM 712 C C . ALA A 1 88 ? -13.319 -12.245 37.936 1.00 37.75 88 ALA A C 1
ATOM 714 O O . ALA A 1 88 ? -14.396 -12.341 38.509 1.00 37.75 88 ALA A O 1
ATOM 715 N N . GLU A 1 89 ? -12.139 -12.386 38.552 1.00 32.44 89 GLU A N 1
ATOM 716 C CA . GLU A 1 89 ? -11.948 -12.258 40.007 1.00 32.44 89 GLU A CA 1
ATOM 717 C C . GLU A 1 89 ? -10.567 -11.634 40.323 1.00 32.44 89 GLU A C 1
ATOM 719 O O . GLU A 1 89 ? -9.561 -11.949 39.684 1.00 32.44 89 GLU A O 1
ATOM 724 N N . ALA A 1 90 ? -10.557 -10.698 41.282 1.00 36.06 90 ALA A N 1
ATOM 725 C CA . ALA A 1 90 ? -9.388 -10.115 41.968 1.00 36.06 90 ALA A CA 1
ATOM 726 C C . ALA A 1 90 ? -9.030 -11.004 43.190 1.00 36.06 90 ALA A C 1
ATOM 728 O O . ALA A 1 90 ? -9.824 -11.868 43.532 1.00 36.06 90 ALA A O 1
ATOM 729 N N . GLU A 1 91 ? -7.919 -10.955 43.928 1.00 34.47 91 GLU A N 1
ATOM 730 C CA . GLU A 1 91 ? -7.004 -9.922 44.440 1.00 34.47 91 GLU A CA 1
ATOM 731 C C . GLU A 1 91 ? -5.831 -10.692 45.116 1.00 34.47 91 GLU A C 1
ATOM 733 O O . GLU A 1 91 ? -6.068 -11.796 45.605 1.00 34.47 91 GLU A O 1
ATOM 738 N N . SER A 1 92 ? -4.616 -10.124 45.212 1.00 28.88 92 SER A N 1
ATOM 739 C CA . SER A 1 92 ? -3.804 -10.040 46.457 1.00 28.88 92 SER A CA 1
ATOM 740 C C . SER A 1 92 ? -2.343 -9.658 46.165 1.00 28.88 92 SER A C 1
ATOM 742 O O . SER A 1 92 ? -1.666 -10.324 45.381 1.00 28.88 92 SER A O 1
ATOM 744 N N . ASP A 1 93 ? -1.879 -8.601 46.835 1.00 41.91 93 ASP A N 1
ATOM 745 C CA . ASP A 1 93 ? -0.517 -8.055 46.834 1.00 41.91 93 ASP A CA 1
ATOM 746 C C . ASP A 1 93 ? 0.510 -8.970 47.527 1.00 41.91 93 ASP A C 1
ATOM 748 O O . ASP A 1 93 ? 0.288 -9.375 48.664 1.00 41.91 93 ASP A O 1
ATOM 752 N N . GLU A 1 94 ? 1.685 -9.161 46.913 1.00 34.38 94 GLU A N 1
ATOM 753 C CA . GLU A 1 94 ? 2.963 -9.299 47.632 1.00 34.38 94 GLU A CA 1
ATOM 754 C C . GLU A 1 94 ? 4.116 -8.669 46.823 1.00 34.38 94 GLU A C 1
ATOM 756 O O . GLU A 1 94 ? 4.342 -8.968 45.646 1.00 34.38 94 GLU A O 1
ATOM 761 N N . GLU A 1 95 ? 4.852 -7.766 47.479 1.00 46.91 95 GLU A N 1
ATOM 762 C CA . GLU A 1 95 ? 6.013 -7.040 46.956 1.00 46.91 95 GLU A CA 1
ATOM 763 C C . GLU A 1 95 ? 7.170 -7.984 46.579 1.00 46.91 95 GLU A C 1
ATOM 765 O O . GLU A 1 95 ? 7.729 -8.688 47.419 1.00 46.91 95 GLU A O 1
ATOM 770 N N . THR A 1 96 ? 7.593 -7.944 45.314 1.00 37.06 96 THR A N 1
ATOM 771 C CA . THR A 1 96 ? 8.774 -8.649 44.782 1.00 37.06 96 THR A CA 1
ATOM 772 C C . THR A 1 96 ? 9.551 -7.724 43.810 1.00 37.06 96 THR A C 1
ATOM 774 O O . THR A 1 96 ? 9.008 -6.697 43.401 1.00 37.06 96 THR A O 1
ATOM 777 N N . PRO A 1 97 ? 10.856 -7.982 43.539 1.00 46.59 97 PRO A N 1
ATOM 778 C CA . PRO A 1 97 ? 11.879 -6.997 43.113 1.00 46.59 97 PRO A CA 1
ATOM 779 C C . PRO A 1 97 ? 11.556 -6.382 41.737 1.00 46.59 97 PRO A C 1
ATOM 781 O O . PRO A 1 97 ? 10.621 -6.877 41.125 1.00 46.59 97 PRO A O 1
ATOM 784 N N . PRO A 1 98 ? 12.248 -5.333 41.214 1.00 46.53 98 PRO A N 1
ATOM 785 C CA . PRO A 1 98 ? 11.800 -4.618 40.009 1.00 46.53 98 PRO A CA 1
ATOM 786 C C . PRO A 1 98 ? 11.786 -5.546 38.785 1.00 46.53 98 PRO A C 1
ATOM 788 O O . PRO A 1 98 ? 12.761 -5.658 38.047 1.00 46.53 98 PRO A O 1
ATOM 791 N N . GLY A 1 99 ? 10.669 -6.247 38.624 1.00 45.84 99 GLY A N 1
ATOM 792 C CA . GLY A 1 99 ? 10.377 -7.176 37.559 1.00 45.84 99 GLY A CA 1
ATOM 793 C C . GLY A 1 99 ? 9.938 -6.411 36.328 1.00 45.84 99 GLY A C 1
ATOM 794 O O . GLY A 1 99 ? 9.509 -5.255 36.401 1.00 45.84 99 GLY A O 1
ATOM 795 N N . GLU A 1 100 ? 10.082 -7.067 35.184 1.00 52.28 100 GLU A N 1
ATOM 796 C CA . GLU A 1 100 ? 9.626 -6.573 33.893 1.00 52.28 100 GLU A CA 1
ATOM 797 C C . GLU A 1 100 ? 8.178 -6.067 34.012 1.00 52.28 100 GLU A C 1
ATOM 799 O O . GLU A 1 100 ? 7.244 -6.828 34.263 1.00 52.28 100 GLU A O 1
ATOM 804 N N . LYS A 1 101 ? 7.995 -4.745 33.897 1.00 41.66 101 LYS A N 1
ATOM 805 C CA . LYS A 1 101 ? 6.671 -4.122 33.944 1.00 41.66 101 LYS A CA 1
ATOM 806 C C . LYS A 1 101 ? 5.918 -4.503 32.676 1.00 41.66 101 LYS A C 1
ATOM 808 O O . LYS A 1 101 ? 6.239 -4.008 31.595 1.00 41.66 101 LYS A O 1
ATOM 813 N N . PHE A 1 102 ? 4.909 -5.355 32.809 1.00 43.62 102 PHE A N 1
ATOM 814 C CA . PHE A 1 102 ? 3.980 -5.622 31.719 1.00 43.62 102 PHE A CA 1
ATOM 815 C C . PHE A 1 102 ? 3.173 -4.353 31.392 1.00 43.62 102 PHE A C 1
ATOM 817 O O . PHE A 1 102 ? 2.800 -3.609 32.303 1.00 43.62 102 PHE A O 1
ATOM 824 N N . PRO A 1 103 ? 2.922 -4.067 30.103 1.00 50.44 103 PRO A N 1
ATOM 825 C CA . PRO A 1 103 ? 2.228 -2.855 29.690 1.00 50.44 103 PRO A CA 1
ATOM 826 C C . PRO A 1 103 ? 0.775 -2.839 30.184 1.00 50.44 103 PRO A C 1
ATOM 828 O O . PRO A 1 103 ? 0.077 -3.853 30.153 1.00 50.44 103 PRO A O 1
ATOM 831 N N . GLU A 1 104 ? 0.305 -1.663 30.603 1.00 53.62 104 GLU A N 1
ATOM 832 C CA . GLU A 1 104 ? -1.099 -1.438 30.956 1.00 53.62 104 GLU A CA 1
ATOM 833 C C . GLU A 1 104 ? -2.013 -1.703 29.750 1.00 53.62 104 GLU A C 1
ATOM 835 O O . GLU A 1 104 ? -1.786 -1.186 28.652 1.00 53.62 104 GLU A O 1
ATOM 840 N N . LYS A 1 105 ? -3.089 -2.471 29.959 1.00 38.78 105 LYS A N 1
ATOM 841 C CA . LYS A 1 105 ? -4.128 -2.675 28.943 1.00 38.78 105 LYS A CA 1
ATOM 842 C C . LYS A 1 105 ? -4.890 -1.364 28.732 1.00 38.78 105 LYS A C 1
ATOM 844 O O . LYS A 1 105 ? -5.481 -0.828 29.667 1.00 38.78 105 LYS A O 1
ATOM 849 N N . ARG A 1 106 ? -4.913 -0.862 27.495 1.00 40.78 106 ARG A N 1
ATOM 850 C CA . ARG A 1 106 ? -5.740 0.279 27.072 1.00 40.78 106 ARG A CA 1
ATOM 851 C C . ARG A 1 106 ? -6.681 -0.158 25.959 1.00 40.78 106 ARG A C 1
ATOM 853 O O . ARG A 1 106 ? -6.262 -0.845 25.033 1.00 40.78 106 ARG A O 1
ATOM 860 N N . SER A 1 107 ? -7.946 0.240 26.050 1.00 32.12 107 SER A N 1
ATOM 861 C CA . SER A 1 107 ? -8.923 0.068 24.976 1.00 32.12 107 SER A CA 1
ATOM 862 C C . SER A 1 107 ? -8.972 1.329 24.107 1.00 32.12 107 SER A C 1
ATOM 864 O O . SER A 1 107 ? -9.033 2.447 24.617 1.00 32.12 107 SER A O 1
ATOM 866 N N . THR A 1 108 ? -8.948 1.147 22.785 1.00 33.88 108 THR A N 1
ATOM 867 C CA . THR A 1 108 ? -9.068 2.222 21.787 1.00 33.88 108 THR A CA 1
ATOM 868 C C . THR A 1 108 ? -10.133 1.838 20.763 1.00 33.88 108 THR A C 1
ATOM 870 O O . THR A 1 108 ? -10.147 0.714 20.267 1.00 33.88 108 THR A O 1
ATOM 873 N N . THR A 1 109 ? -11.013 2.779 20.414 1.00 34.41 109 THR A N 1
ATOM 874 C CA . THR A 1 109 ? -11.989 2.630 19.325 1.00 34.41 109 THR A CA 1
ATOM 875 C C . THR A 1 109 ? -11.424 3.267 18.055 1.00 34.41 109 THR A C 1
ATOM 877 O O . THR A 1 109 ? -11.231 4.483 18.005 1.00 34.41 109 THR A O 1
ATOM 880 N N . VAL A 1 110 ? -11.156 2.462 17.024 1.00 38.50 110 VAL A N 1
ATOM 881 C CA . VAL A 1 110 ? -10.636 2.934 15.730 1.00 38.50 110 VAL A CA 1
ATOM 882 C C . VAL A 1 110 ? -11.793 3.098 14.743 1.00 38.50 110 VAL A C 1
ATOM 884 O O . VAL A 1 110 ? -12.540 2.157 14.495 1.00 38.50 110 VAL A O 1
ATOM 887 N N . GLN A 1 111 ? -11.944 4.289 14.158 1.00 34.12 111 GLN 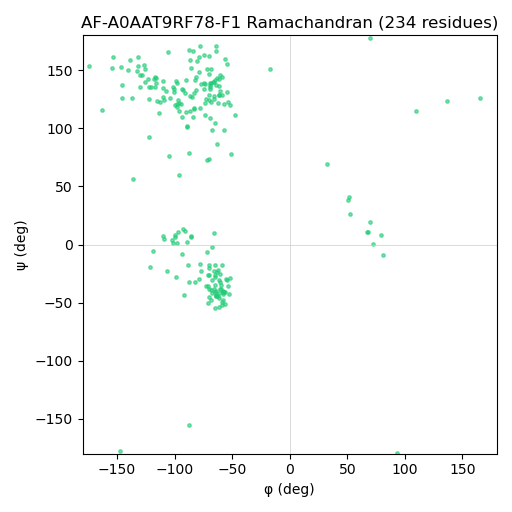A N 1
ATOM 888 C CA . GLN A 1 111 ? -12.789 4.488 12.975 1.00 34.12 111 GLN A CA 1
ATOM 889 C C . GLN A 1 111 ? -11.931 4.289 11.724 1.00 34.12 111 GLN A C 1
ATOM 891 O O . GLN A 1 111 ? -11.013 5.069 11.470 1.00 34.12 111 GLN A O 1
ATOM 896 N N . ARG A 1 112 ? -12.228 3.238 10.956 1.00 37.53 112 ARG A N 1
ATOM 897 C CA . ARG A 1 112 ? -11.514 2.862 9.731 1.00 37.53 112 ARG A CA 1
ATOM 898 C C . ARG A 1 112 ? -12.252 3.379 8.498 1.00 37.53 112 ARG A C 1
ATOM 900 O O . ARG A 1 112 ? -13.475 3.306 8.414 1.00 37.53 112 ARG A O 1
ATOM 907 N N . LEU A 1 113 ? -11.497 3.887 7.526 1.00 37.41 113 LEU A N 1
ATOM 908 C CA . LEU A 1 113 ? -12.009 4.114 6.179 1.00 37.41 113 LEU A CA 1
ATOM 909 C C . LEU A 1 113 ? -12.149 2.747 5.499 1.00 37.41 113 LEU A C 1
ATOM 911 O O . LEU A 1 113 ? -11.137 2.108 5.223 1.00 37.41 113 LEU A O 1
ATOM 915 N N . VAL A 1 114 ? -13.380 2.305 5.240 1.00 41.53 114 VAL A N 1
ATOM 916 C CA . VAL A 1 114 ? -13.640 1.094 4.449 1.00 41.53 114 VAL A CA 1
ATOM 917 C C . VAL A 1 114 ? -13.147 1.360 3.027 1.00 41.53 114 VAL A C 1
ATOM 919 O O . VAL A 1 114 ? -13.750 2.141 2.292 1.00 41.53 114 VAL A O 1
ATOM 922 N N . ARG A 1 115 ? -12.000 0.780 2.667 1.00 49.09 115 ARG A N 1
ATOM 923 C CA . ARG A 1 115 ? -11.512 0.747 1.283 1.00 49.09 115 ARG A CA 1
ATOM 924 C C . ARG A 1 115 ? -12.132 -0.457 0.588 1.00 49.09 115 ARG A C 1
ATOM 926 O O . ARG A 1 115 ? -12.444 -1.447 1.249 1.00 49.09 115 ARG A O 1
ATOM 933 N N . ASP A 1 116 ? -12.313 -0.381 -0.725 1.00 50.66 116 ASP A N 1
ATOM 934 C CA . ASP A 1 116 ? -12.741 -1.545 -1.491 1.00 50.66 116 ASP A CA 1
ATOM 935 C C . ASP A 1 116 ? -11.602 -2.578 -1.478 1.00 50.66 116 ASP A C 1
ATOM 937 O O . ASP A 1 116 ? -10.600 -2.471 -2.183 1.00 50.66 116 ASP A O 1
ATOM 941 N N . THR A 1 117 ? -11.713 -3.567 -0.591 1.00 62.44 117 THR A N 1
ATOM 942 C CA . THR A 1 117 ? -10.676 -4.585 -0.383 1.00 62.44 117 THR A CA 1
ATOM 943 C C . THR A 1 117 ? -10.587 -5.576 -1.544 1.00 62.44 117 THR A C 1
ATOM 945 O O . THR A 1 117 ? -9.667 -6.396 -1.569 1.00 62.44 117 THR A O 1
ATOM 948 N N . ALA A 1 118 ? -11.493 -5.510 -2.529 1.00 73.56 118 ALA A N 1
ATOM 949 C CA . ALA A 1 118 ? -11.504 -6.435 -3.654 1.00 73.56 118 ALA A CA 1
ATOM 950 C C . ALA A 1 118 ? -10.290 -6.246 -4.573 1.00 73.56 118 ALA A C 1
ATOM 952 O O . ALA A 1 118 ? -9.679 -7.232 -4.985 1.00 73.56 118 ALA A O 1
ATOM 953 N N . VAL A 1 119 ? -9.897 -5.001 -4.861 1.00 81.31 119 VAL A N 1
ATOM 954 C CA . VAL A 1 119 ? -8.822 -4.707 -5.822 1.00 81.31 119 VAL A CA 1
ATOM 955 C C . VAL A 1 119 ? -7.459 -5.236 -5.339 1.00 81.31 119 VAL A C 1
ATOM 957 O O . VAL A 1 119 ? -6.858 -6.049 -6.051 1.00 81.31 119 VAL A O 1
ATOM 960 N N . PRO A 1 120 ? -6.964 -4.885 -4.132 1.00 79.88 120 PRO A N 1
ATOM 961 C CA . PRO A 1 120 ? -5.735 -5.471 -3.597 1.00 79.88 120 PRO A CA 1
ATOM 962 C C . PRO A 1 120 ? -5.796 -6.995 -3.469 1.00 79.88 120 PRO A C 1
ATOM 964 O O . PRO A 1 120 ? -4.825 -7.675 -3.807 1.00 79.88 120 PRO A O 1
ATOM 967 N N . ARG A 1 121 ? -6.936 -7.550 -3.034 1.00 81.88 121 ARG A N 1
ATOM 968 C CA . ARG A 1 121 ? -7.120 -9.000 -2.870 1.00 81.88 121 ARG A CA 1
ATOM 969 C C . ARG A 1 121 ? -6.990 -9.742 -4.201 1.00 81.88 121 ARG A C 1
ATOM 971 O O . ARG A 1 121 ? -6.281 -10.746 -4.269 1.00 81.88 121 ARG A O 1
ATOM 978 N N . ASN A 1 122 ? -7.602 -9.226 -5.267 1.00 87.56 122 ASN A N 1
ATOM 979 C CA . ASN A 1 122 ? -7.497 -9.799 -6.609 1.00 87.56 122 ASN A CA 1
ATOM 980 C C . ASN A 1 122 ? -6.052 -9.802 -7.107 1.00 87.56 122 ASN A C 1
ATOM 982 O O . ASN A 1 122 ? -5.568 -10.822 -7.602 1.00 87.56 122 ASN A O 1
ATOM 986 N N . VAL A 1 123 ? -5.337 -8.683 -6.945 1.00 92.06 123 VAL A N 1
ATOM 987 C CA . VAL A 1 123 ? -3.934 -8.587 -7.365 1.00 92.06 123 VAL A CA 1
ATOM 988 C C . VAL A 1 123 ? -3.066 -9.552 -6.557 1.00 92.06 123 VAL A C 1
ATOM 990 O O . VAL A 1 123 ? -2.298 -10.301 -7.150 1.00 92.06 123 VAL A O 1
ATOM 993 N N . LYS A 1 124 ? -3.227 -9.643 -5.232 1.00 90.69 124 LYS A N 1
ATOM 994 C CA . LYS A 1 124 ? -2.492 -10.621 -4.408 1.00 90.69 124 LYS A CA 1
ATOM 995 C C . LYS A 1 124 ? -2.738 -12.065 -4.859 1.00 90.69 124 LYS A C 1
ATOM 997 O O . LYS A 1 124 ? -1.785 -12.839 -4.965 1.00 90.69 124 LYS A O 1
ATOM 1002 N N . ALA A 1 125 ? -3.986 -12.410 -5.182 1.00 88.69 125 ALA A N 1
ATOM 1003 C CA . ALA A 1 125 ? -4.357 -13.736 -5.672 1.00 88.69 125 ALA A CA 1
ATOM 1004 C C . ALA A 1 125 ? -3.753 -14.050 -7.054 1.00 88.69 125 ALA A C 1
ATOM 1006 O O . ALA A 1 125 ? -3.292 -15.167 -7.280 1.00 88.69 125 ALA A O 1
ATOM 1007 N N . LEU A 1 126 ? -3.682 -13.070 -7.967 1.00 95.75 126 LEU A N 1
ATOM 1008 C CA . LEU A 1 126 ? -3.062 -13.240 -9.292 1.00 95.75 126 LEU A CA 1
ATOM 1009 C C . LEU A 1 126 ? -1.578 -13.624 -9.228 1.00 95.75 126 LEU A C 1
ATOM 1011 O O . LEU A 1 126 ? -1.071 -14.222 -10.178 1.00 95.75 126 LEU A O 1
ATOM 1015 N N . TYR A 1 127 ? -0.892 -13.275 -8.139 1.00 95.81 127 TYR A N 1
ATOM 1016 C CA . TYR A 1 127 ? 0.528 -13.558 -7.932 1.00 95.81 127 TYR A CA 1
ATOM 1017 C C . TYR A 1 127 ? 0.789 -14.623 -6.864 1.00 95.81 127 TYR A C 1
ATOM 1019 O O . TYR A 1 127 ? 1.951 -14.868 -6.543 1.00 95.81 127 TYR A O 1
ATOM 1027 N N . ASP A 1 128 ? -0.252 -15.255 -6.310 1.00 93.88 128 ASP A N 1
ATOM 1028 C CA . ASP A 1 128 ? -0.120 -16.274 -5.258 1.00 93.88 128 ASP A CA 1
ATOM 1029 C C . ASP A 1 128 ? 0.755 -15.787 -4.078 1.00 93.88 128 ASP A C 1
ATOM 1031 O O . ASP A 1 128 ? 1.666 -16.467 -3.597 1.00 93.88 128 ASP A O 1
ATOM 1035 N N . GLY A 1 129 ? 0.563 -14.518 -3.694 1.00 89.88 129 GLY A N 1
ATOM 1036 C CA . GLY A 1 129 ? 1.344 -13.862 -2.641 1.00 89.88 129 GLY A CA 1
ATOM 1037 C C . GLY A 1 129 ? 2.829 -13.635 -2.964 1.00 89.88 129 GLY A C 1
ATOM 1038 O O . GLY A 1 129 ? 3.607 -13.279 -2.079 1.00 89.88 129 GLY A O 1
ATOM 1039 N N . THR A 1 130 ? 3.254 -13.838 -4.212 1.00 96.88 130 THR A N 1
ATOM 1040 C CA . THR A 1 130 ? 4.644 -13.654 -4.642 1.00 96.88 130 THR A CA 1
ATOM 1041 C C . THR A 1 130 ? 4.920 -12.187 -4.959 1.00 96.88 130 THR A C 1
ATOM 1043 O O . THR A 1 130 ? 4.190 -11.547 -5.717 1.00 96.88 130 THR A O 1
ATOM 1046 N N . CYS A 1 131 ? 6.000 -11.639 -4.402 1.00 96.88 131 CYS A N 1
ATOM 1047 C CA . CYS A 1 131 ? 6.399 -10.259 -4.650 1.00 96.88 131 CYS A CA 1
ATOM 1048 C C . CYS A 1 131 ? 6.813 -10.042 -6.114 1.00 96.88 131 CYS A C 1
ATOM 1050 O O . CYS A 1 131 ? 7.752 -10.671 -6.601 1.00 96.88 131 CYS A O 1
ATOM 1052 N N . GLN A 1 132 ? 6.195 -9.070 -6.789 1.00 97.75 132 GLN A N 1
ATOM 1053 C CA . GLN A 1 132 ? 6.506 -8.731 -8.183 1.00 97.75 132 GLN A CA 1
ATOM 1054 C C . GLN A 1 132 ? 7.916 -8.160 -8.395 1.00 97.75 132 GLN A C 1
ATOM 1056 O O . GLN A 1 132 ? 8.441 -8.212 -9.508 1.00 97.75 132 GLN A O 1
ATOM 1061 N N . VAL A 1 133 ? 8.515 -7.598 -7.343 1.00 96.44 133 VAL A N 1
ATOM 1062 C CA . VAL A 1 133 ? 9.812 -6.908 -7.392 1.00 96.44 133 VAL A CA 1
ATOM 1063 C C . VAL A 1 133 ? 10.976 -7.846 -7.081 1.00 96.44 133 VAL A C 1
ATOM 1065 O O . VAL A 1 133 ? 11.990 -7.796 -7.767 1.00 96.44 133 VAL A O 1
ATOM 1068 N N . CYS A 1 134 ? 10.859 -8.701 -6.063 1.00 95.19 134 CYS A N 1
ATOM 1069 C CA . CYS A 1 134 ? 11.967 -9.555 -5.609 1.00 95.19 134 CYS A CA 1
ATOM 1070 C C . CYS A 1 134 ? 11.705 -11.062 -5.703 1.00 95.19 134 CYS A C 1
ATOM 1072 O O . CYS A 1 134 ? 12.597 -11.841 -5.378 1.00 95.19 134 CYS A O 1
ATOM 1074 N N . GLY A 1 135 ? 10.490 -11.481 -6.067 1.00 95.25 135 GLY A N 1
ATOM 1075 C CA . GLY A 1 135 ? 10.113 -12.894 -6.142 1.00 95.25 135 GLY A CA 1
ATOM 1076 C C . GLY A 1 135 ? 9.935 -13.583 -4.785 1.00 95.25 135 GLY A C 1
ATOM 1077 O O . GLY A 1 135 ? 9.608 -14.765 -4.743 1.00 95.25 135 GLY A O 1
ATOM 1078 N N . LEU A 1 136 ? 10.127 -12.875 -3.665 1.00 94.25 136 LEU A N 1
ATOM 1079 C CA . LEU A 1 136 ? 9.906 -13.438 -2.334 1.00 94.25 136 LEU A CA 1
ATOM 1080 C C . LEU A 1 136 ? 8.422 -13.754 -2.131 1.00 94.25 136 LEU A C 1
ATOM 1082 O O . LEU A 1 136 ? 7.572 -12.876 -2.285 1.00 94.25 136 LEU A O 1
ATOM 1086 N N . ARG A 1 137 ? 8.140 -14.989 -1.719 1.00 95.19 137 ARG A N 1
ATOM 1087 C CA . ARG A 1 137 ? 6.827 -15.449 -1.266 1.00 95.19 137 ARG A CA 1
ATOM 1088 C C . ARG A 1 137 ? 6.928 -15.785 0.218 1.00 95.19 137 ARG A C 1
ATOM 1090 O O . ARG A 1 137 ? 7.659 -16.699 0.593 1.00 95.19 137 ARG A O 1
ATOM 1097 N N . LEU A 1 138 ? 6.251 -15.013 1.064 1.00 86.44 138 LEU A N 1
ATOM 1098 C CA . LEU A 1 138 ? 6.245 -15.232 2.511 1.00 86.44 138 LEU A CA 1
ATOM 1099 C C . LEU A 1 138 ? 5.141 -16.228 2.843 1.00 86.44 138 LEU A C 1
ATOM 1101 O O . LEU A 1 138 ? 3.975 -15.922 2.622 1.00 86.44 138 LEU A O 1
ATOM 1105 N N . VAL A 1 139 ? 5.499 -17.407 3.348 1.00 90.31 139 VAL A N 1
ATOM 1106 C CA . VAL A 1 139 ? 4.545 -18.470 3.692 1.00 90.31 139 VAL A CA 1
ATOM 1107 C C . VAL A 1 139 ? 4.541 -18.651 5.204 1.00 90.31 139 VAL A C 1
ATOM 1109 O O . VAL A 1 139 ? 5.590 -18.875 5.808 1.00 90.31 139 VAL A O 1
ATOM 1112 N N . GLY A 1 140 ? 3.369 -18.511 5.815 1.00 80.94 140 GLY A N 1
ATOM 1113 C CA . GLY A 1 140 ? 3.176 -18.728 7.242 1.00 80.94 140 GLY A CA 1
ATOM 1114 C C . GLY A 1 140 ? 3.094 -20.217 7.606 1.00 80.94 140 GLY A C 1
ATOM 1115 O O . GLY A 1 140 ? 2.948 -21.066 6.724 1.00 80.94 140 GLY A O 1
ATOM 1116 N N . PRO A 1 141 ? 3.112 -20.551 8.909 1.00 71.69 141 PRO A N 1
ATOM 1117 C CA . PRO A 1 141 ? 3.020 -21.935 9.392 1.00 71.69 141 PRO A CA 1
ATOM 1118 C C . PRO A 1 141 ? 1.783 -22.693 8.888 1.00 71.69 141 PRO A C 1
ATOM 1120 O O . PRO A 1 141 ? 1.839 -23.899 8.679 1.00 71.69 141 PRO A O 1
ATOM 1123 N N . ASN A 1 142 ? 0.687 -21.973 8.631 1.00 81.00 142 ASN A N 1
ATOM 1124 C CA . ASN A 1 142 ? -0.581 -22.539 8.164 1.00 81.00 142 ASN A CA 1
ATOM 1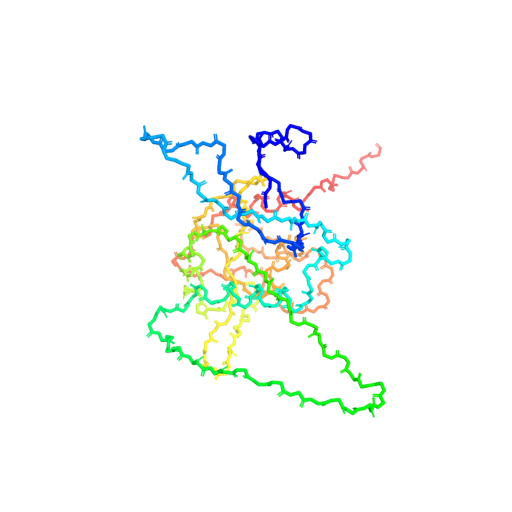125 C C . ASN A 1 142 ? -0.637 -22.699 6.631 1.00 81.00 142 ASN A C 1
ATOM 1127 O O . ASN A 1 142 ? -1.696 -22.977 6.082 1.00 81.00 142 ASN A O 1
ATOM 1131 N N . GLY A 1 143 ? 0.468 -22.450 5.917 1.00 79.00 143 GLY A N 1
ATOM 1132 C CA . GLY A 1 143 ? 0.530 -22.480 4.451 1.00 79.00 143 GLY A CA 1
ATOM 1133 C C . GLY A 1 143 ? 0.009 -21.214 3.759 1.00 79.00 143 GLY A C 1
ATOM 1134 O O . GLY A 1 143 ? 0.220 -21.046 2.560 1.00 79.00 143 GLY A O 1
ATOM 1135 N N . ASN A 1 144 ? -0.612 -20.295 4.503 1.00 79.00 144 ASN A N 1
ATOM 1136 C CA . ASN A 1 144 ? -1.097 -19.023 3.971 1.00 79.00 144 ASN A CA 1
ATOM 1137 C C . ASN A 1 144 ? 0.058 -18.105 3.565 1.00 79.00 144 ASN A C 1
ATOM 1139 O O . ASN A 1 144 ? 1.056 -17.981 4.278 1.00 79.00 144 ASN A O 1
ATOM 1143 N N . THR A 1 145 ? -0.101 -17.423 2.434 1.00 83.00 145 THR A N 1
ATOM 1144 C CA . THR A 1 145 ? 0.884 -16.459 1.941 1.00 83.00 145 THR A CA 1
ATOM 1145 C C . THR A 1 145 ? 0.610 -15.059 2.464 1.00 83.00 145 THR A C 1
ATOM 1147 O O . THR A 1 145 ? -0.540 -14.623 2.470 1.00 83.00 145 THR A O 1
ATOM 1150 N N . TYR A 1 146 ? 1.662 -14.320 2.803 1.00 85.38 146 TYR A N 1
ATOM 1151 C CA . TYR A 1 146 ? 1.572 -12.913 3.168 1.00 85.38 146 TYR A CA 1
ATOM 1152 C C . TYR A 1 146 ? 2.169 -12.012 2.082 1.00 85.38 146 TYR A C 1
ATOM 1154 O O . TYR A 1 146 ? 3.334 -12.149 1.698 1.00 85.38 146 TYR A O 1
ATOM 1162 N N . SER A 1 147 ? 1.363 -11.066 1.610 1.00 88.75 147 SER A N 1
ATOM 1163 C CA . SER A 1 147 ? 1.760 -10.007 0.686 1.00 88.75 147 SER A CA 1
ATOM 1164 C C . SER A 1 147 ? 0.863 -8.783 0.854 1.00 88.75 147 SER A C 1
ATOM 1166 O O . SER A 1 147 ? -0.241 -8.862 1.401 1.00 88.75 147 SER A O 1
ATOM 1168 N N . GLU A 1 148 ? 1.341 -7.647 0.362 1.00 89.19 148 GLU A N 1
ATOM 1169 C CA . GLU A 1 148 ? 0.687 -6.349 0.464 1.00 89.19 148 GLU A CA 1
ATOM 1170 C C . GLU A 1 148 ? 0.330 -5.843 -0.938 1.00 89.19 148 GLU A C 1
ATOM 1172 O O . GLU A 1 148 ? 1.123 -5.963 -1.876 1.00 89.19 148 GLU A O 1
ATOM 1177 N N . GLY A 1 149 ? -0.886 -5.313 -1.087 1.00 90.19 149 GLY A N 1
ATOM 1178 C CA . GLY A 1 149 ? -1.328 -4.644 -2.307 1.00 90.19 149 GLY A CA 1
ATOM 1179 C C . GLY A 1 149 ? -0.987 -3.161 -2.237 1.00 90.19 149 GLY A C 1
ATOM 1180 O O . GLY A 1 149 ? -1.687 -2.403 -1.573 1.00 90.19 149 GLY A O 1
ATOM 1181 N N . ALA A 1 150 ? 0.090 -2.763 -2.904 1.00 91.62 150 ALA A N 1
ATOM 1182 C CA . ALA A 1 150 ? 0.617 -1.405 -2.865 1.00 91.62 150 ALA A CA 1
ATOM 1183 C C . ALA A 1 150 ? 0.105 -0.582 -4.052 1.00 91.62 150 ALA A C 1
ATOM 1185 O O . ALA A 1 150 ? 0.358 -0.950 -5.203 1.00 91.62 150 ALA A O 1
ATOM 1186 N N . HIS A 1 151 ? -0.578 0.539 -3.800 1.00 91.88 151 HIS A N 1
ATOM 1187 C CA . HIS A 1 151 ? -0.950 1.472 -4.868 1.00 91.88 151 HIS A CA 1
ATOM 1188 C C . HIS A 1 151 ? 0.289 2.190 -5.420 1.00 91.88 151 HIS A C 1
ATOM 1190 O O . HIS A 1 151 ? 1.048 2.794 -4.669 1.00 91.88 151 HIS A O 1
ATOM 1196 N N . ILE A 1 152 ? 0.477 2.178 -6.741 1.00 93.88 152 ILE A N 1
ATOM 1197 C CA . ILE A 1 152 ? 1.612 2.828 -7.417 1.00 93.88 152 ILE A CA 1
ATOM 1198 C C . ILE A 1 152 ? 1.458 4.354 -7.349 1.00 93.88 152 ILE A C 1
ATOM 1200 O O . ILE A 1 152 ? 2.373 5.074 -6.945 1.00 93.88 152 ILE A O 1
ATOM 1204 N N . GLN A 1 153 ? 0.280 4.854 -7.729 1.00 91.31 153 GLN A N 1
ATOM 1205 C CA . GLN A 1 153 ? -0.159 6.221 -7.476 1.00 91.31 153 GLN A CA 1
ATOM 1206 C C . GLN A 1 153 ? -1.054 6.230 -6.227 1.00 91.31 153 GLN A C 1
ATOM 1208 O O . GLN A 1 153 ? -2.127 5.620 -6.265 1.00 91.31 153 GLN A O 1
ATOM 1213 N N . PRO A 1 154 ? -0.669 6.938 -5.145 1.00 84.50 154 PRO A N 1
ATOM 1214 C CA . PRO A 1 154 ? -1.434 6.927 -3.902 1.00 84.50 154 PRO A CA 1
ATOM 1215 C C . PRO A 1 154 ? -2.879 7.409 -4.077 1.00 84.50 154 PRO A C 1
ATOM 1217 O O . PRO A 1 154 ? -3.154 8.340 -4.842 1.00 84.50 154 PRO A O 1
ATOM 1220 N N . LEU A 1 155 ? -3.795 6.796 -3.326 1.00 80.00 155 LEU A N 1
ATOM 1221 C CA . LEU A 1 155 ? -5.194 7.218 -3.242 1.00 80.00 155 LEU A CA 1
ATOM 1222 C C . LEU A 1 155 ? -5.335 8.554 -2.492 1.00 80.00 155 LEU A C 1
ATOM 1224 O O . LEU A 1 155 ? -4.463 8.948 -1.719 1.00 80.00 155 LEU A O 1
ATOM 1228 N N . GLY A 1 156 ? -6.485 9.213 -2.662 1.00 73.69 156 GLY A N 1
ATOM 1229 C CA . GLY A 1 156 ? -6.844 10.415 -1.898 1.00 73.69 156 GLY A CA 1
ATOM 1230 C C . GLY A 1 156 ? -6.011 11.652 -2.246 1.00 73.69 156 GLY A C 1
ATOM 1231 O O . GLY A 1 156 ? -5.130 11.624 -3.101 1.00 73.69 156 GLY A O 1
ATOM 1232 N N . GLU A 1 157 ? -6.315 12.792 -1.630 1.00 59.78 157 GLU A N 1
ATOM 1233 C CA . GLU A 1 157 ? -5.549 14.017 -1.878 1.00 59.78 157 GLU A CA 1
ATOM 1234 C C . GLU A 1 157 ? -4.130 13.940 -1.285 1.00 59.78 157 GLU A C 1
ATOM 1236 O O . GLU A 1 157 ? -3.946 13.331 -0.232 1.00 59.78 157 GLU A O 1
ATOM 1241 N N . PRO A 1 158 ? -3.121 14.565 -1.922 1.00 79.81 158 PRO A N 1
ATOM 1242 C CA . PRO A 1 158 ? -3.183 15.346 -3.166 1.00 79.81 158 PRO A CA 1
ATOM 1243 C C . PRO A 1 158 ? -2.985 14.510 -4.449 1.00 79.81 158 PRO A C 1
ATOM 1245 O O . PRO A 1 158 ? -2.956 15.065 -5.544 1.00 79.81 158 PRO A O 1
ATOM 1248 N N . HIS A 1 159 ? -2.831 13.187 -4.342 1.00 79.19 159 HIS A N 1
ATOM 1249 C CA . HIS A 1 159 ? -2.371 12.331 -5.445 1.00 79.19 159 HIS A CA 1
ATOM 1250 C C . HIS A 1 159 ? -3.492 11.826 -6.352 1.00 79.19 159 HIS A C 1
ATOM 1252 O O . HIS A 1 159 ? -3.280 11.682 -7.554 1.00 79.19 159 HIS A O 1
ATOM 1258 N N . ARG A 1 160 ? -4.681 11.612 -5.785 1.00 79.12 160 ARG A N 1
ATOM 1259 C CA . ARG A 1 160 ? -5.930 11.227 -6.453 1.00 79.12 160 ARG A CA 1
ATOM 1260 C C . ARG A 1 160 ? -5.766 10.016 -7.383 1.00 79.12 160 ARG A C 1
ATOM 1262 O O . ARG A 1 160 ? -6.362 9.979 -8.456 1.00 79.12 160 ARG A O 1
ATOM 1269 N N . GLY A 1 161 ? -4.953 9.039 -6.978 1.00 84.25 161 GLY A N 1
ATOM 1270 C CA . GLY A 1 161 ? -4.849 7.754 -7.664 1.00 84.25 161 GLY A CA 1
ATOM 1271 C C . GLY A 1 161 ? -6.174 6.986 -7.613 1.00 84.25 161 GLY A C 1
ATOM 1272 O O . GLY A 1 161 ? -6.881 7.077 -6.605 1.00 84.25 161 GLY A O 1
ATOM 1273 N N . PRO A 1 162 ? -6.541 6.257 -8.680 1.00 86.25 162 PRO A N 1
ATOM 1274 C CA . PRO A 1 162 ? -7.735 5.421 -8.693 1.00 86.25 162 PRO A CA 1
ATOM 1275 C C . PRO A 1 162 ? -7.500 4.092 -7.965 1.00 86.25 162 PRO A C 1
ATOM 1277 O O . PRO A 1 162 ? -6.403 3.531 -8.011 1.00 86.25 162 PRO A O 1
ATOM 1280 N N . ASP A 1 163 ? -8.550 3.561 -7.343 1.00 85.56 163 ASP A N 1
ATOM 1281 C CA . ASP A 1 163 ? -8.531 2.243 -6.705 1.00 85.56 163 ASP A CA 1
ATOM 1282 C C . ASP A 1 163 ? -8.899 1.155 -7.727 1.00 85.56 163 ASP A C 1
ATOM 1284 O O . ASP A 1 163 ? -10.050 0.748 -7.851 1.00 85.56 163 ASP A O 1
ATOM 1288 N N . VAL A 1 164 ? -7.931 0.777 -8.567 1.00 88.56 164 VAL A N 1
ATOM 1289 C CA . VAL A 1 164 ? -8.105 -0.173 -9.681 1.00 88.56 164 VAL A CA 1
ATOM 1290 C C . VAL A 1 164 ? -6.898 -1.099 -9.794 1.00 88.56 164 VAL A C 1
ATOM 1292 O O . VAL A 1 164 ? -5.779 -0.687 -9.497 1.00 88.56 164 VAL A O 1
ATOM 1295 N N . GLU A 1 165 ? -7.101 -2.331 -10.277 1.00 92.56 165 GLU A N 1
ATOM 1296 C CA . GLU A 1 165 ? -6.031 -3.343 -10.378 1.00 92.56 165 GLU A CA 1
ATOM 1297 C C . GLU A 1 165 ? -4.787 -2.829 -11.127 1.00 92.56 165 GLU A C 1
ATOM 1299 O O . GLU A 1 165 ? -3.688 -3.006 -10.614 1.00 92.56 165 GLU A O 1
ATOM 1304 N N . PRO A 1 166 ? -4.904 -2.096 -12.259 1.00 96.44 166 PRO A N 1
ATOM 1305 C CA . PRO A 1 166 ? -3.743 -1.530 -12.947 1.00 96.44 166 PRO A CA 1
ATOM 1306 C C . PRO A 1 166 ? -2.874 -0.571 -12.118 1.00 96.44 166 PRO A C 1
ATOM 1308 O O . PRO A 1 166 ? -1.750 -0.289 -12.534 1.00 96.44 166 PRO A O 1
ATOM 1311 N N . ASN A 1 167 ? -3.389 -0.040 -11.002 1.00 95.56 167 ASN A N 1
ATOM 1312 C CA . ASN A 1 167 ? -2.687 0.858 -10.083 1.00 95.56 167 ASN A CA 1
ATOM 1313 C C . ASN A 1 167 ? -2.137 0.133 -8.843 1.00 95.56 167 ASN A C 1
ATOM 1315 O O . ASN A 1 167 ? -1.659 0.800 -7.935 1.00 95.56 167 ASN A O 1
ATOM 1319 N N . VAL A 1 168 ? -2.202 -1.196 -8.757 1.00 95.12 168 VAL A N 1
ATOM 1320 C CA . VAL A 1 168 ? -1.794 -1.942 -7.557 1.00 95.12 168 VAL A CA 1
ATOM 1321 C C . VAL A 1 168 ? -0.716 -2.967 -7.893 1.00 95.12 168 VAL A C 1
ATOM 1323 O O . VAL A 1 168 ? -0.751 -3.594 -8.943 1.00 95.12 168 VAL A O 1
ATOM 1326 N N . LEU A 1 169 ? 0.253 -3.156 -6.997 1.00 96.94 169 LEU A N 1
ATOM 1327 C CA . LEU A 1 169 ? 1.276 -4.198 -7.090 1.00 96.94 169 LEU A CA 1
ATOM 1328 C C . LEU A 1 169 ? 1.179 -5.163 -5.907 1.00 96.94 169 LEU A C 1
ATOM 1330 O O . LEU A 1 169 ? 0.964 -4.735 -4.778 1.00 96.94 169 LEU A O 1
ATOM 1334 N N . CYS A 1 170 ? 1.409 -6.454 -6.148 1.00 97.12 170 CYS A N 1
ATOM 1335 C CA . CYS A 1 170 ? 1.610 -7.451 -5.096 1.00 97.12 170 CYS A CA 1
ATOM 1336 C C . CYS A 1 170 ? 3.077 -7.435 -4.646 1.00 97.12 170 CYS A C 1
ATOM 1338 O O . CYS A 1 170 ? 3.969 -7.853 -5.394 1.00 97.12 170 CYS A O 1
ATOM 1340 N N . LEU A 1 171 ? 3.343 -6.954 -3.431 1.00 95.25 171 LEU A N 1
ATOM 1341 C CA . LEU A 1 171 ? 4.692 -6.768 -2.891 1.00 95.25 171 LEU A CA 1
ATOM 1342 C C . LEU A 1 171 ? 4.870 -7.460 -1.536 1.00 95.25 171 LEU A C 1
ATOM 1344 O O . LEU A 1 171 ? 3.920 -7.662 -0.786 1.00 95.25 171 LEU A O 1
ATOM 1348 N N . CYS A 1 172 ? 6.113 -7.813 -1.203 1.00 93.38 172 CYS A N 1
ATOM 1349 C CA . CYS A 1 172 ? 6.474 -8.110 0.183 1.00 93.38 172 CYS A CA 1
ATOM 1350 C C . CYS A 1 172 ? 6.662 -6.797 0.969 1.00 93.38 172 CYS A C 1
ATOM 1352 O O . CYS A 1 172 ? 6.954 -5.771 0.345 1.00 93.38 172 CYS A O 1
ATOM 1354 N N . PRO A 1 173 ? 6.624 -6.824 2.313 1.00 90.88 173 PRO A N 1
ATOM 1355 C CA . PRO A 1 173 ? 6.681 -5.608 3.139 1.00 90.88 173 PRO A CA 1
ATOM 1356 C C . PRO A 1 173 ? 7.907 -4.746 2.858 1.00 90.88 173 PRO A C 1
ATOM 1358 O O . PRO A 1 173 ? 7.834 -3.530 2.711 1.00 90.88 173 PRO A O 1
ATOM 1361 N N . ASN A 1 174 ? 9.055 -5.398 2.669 1.00 90.44 174 ASN A N 1
ATOM 1362 C CA . ASN A 1 174 ? 10.300 -4.706 2.358 1.00 90.44 174 ASN A CA 1
ATOM 1363 C C . ASN A 1 174 ? 10.241 -3.984 1.006 1.00 90.44 174 ASN A C 1
ATOM 1365 O O . ASN A 1 174 ? 10.778 -2.888 0.874 1.00 90.44 174 ASN A O 1
ATOM 1369 N N . CYS A 1 175 ? 9.628 -4.590 -0.016 1.00 92.38 175 CYS A N 1
ATOM 1370 C CA . CYS A 1 175 ? 9.519 -3.964 -1.336 1.00 92.38 175 CYS A CA 1
ATOM 1371 C C . CYS A 1 175 ? 8.416 -2.909 -1.389 1.00 92.38 175 CYS A C 1
ATOM 1373 O O . CYS A 1 175 ? 8.574 -1.937 -2.122 1.00 92.38 175 CYS A O 1
ATOM 1375 N N . HIS A 1 176 ? 7.356 -3.066 -0.596 1.00 93.06 176 HIS A N 1
ATOM 1376 C CA . HIS A 1 176 ? 6.324 -2.048 -0.431 1.00 93.06 176 HIS A CA 1
ATOM 1377 C C . HIS A 1 176 ? 6.923 -0.766 0.143 1.00 93.06 176 HIS A C 1
ATOM 1379 O O . HIS A 1 176 ? 6.883 0.269 -0.514 1.00 93.06 176 HIS A O 1
ATOM 1385 N N . VAL A 1 177 ? 7.632 -0.858 1.274 1.00 88.69 177 VAL A N 1
ATOM 1386 C CA . VAL A 1 177 ? 8.319 0.301 1.865 1.00 88.69 177 VAL A CA 1
ATOM 1387 C C . VAL A 1 177 ? 9.320 0.917 0.883 1.00 88.69 177 VAL A C 1
ATOM 1389 O O . VAL A 1 177 ? 9.386 2.137 0.757 1.00 88.69 177 VAL A O 1
ATOM 1392 N N . ARG A 1 178 ? 10.080 0.102 0.132 1.00 88.94 178 ARG A N 1
ATOM 1393 C CA . ARG A 1 178 ? 11.010 0.614 -0.896 1.00 88.94 178 ARG A CA 1
ATOM 1394 C C . ARG A 1 178 ? 10.302 1.418 -1.987 1.00 88.94 178 ARG A C 1
ATOM 1396 O O . ARG A 1 178 ? 10.884 2.390 -2.470 1.00 88.94 178 ARG A O 1
ATOM 1403 N N . LEU A 1 179 ? 9.104 1.003 -2.399 1.00 89.56 179 LEU A N 1
ATOM 1404 C CA . LEU A 1 179 ? 8.295 1.732 -3.372 1.00 89.56 179 LEU A CA 1
ATOM 1405 C C . LEU A 1 179 ? 7.801 3.051 -2.764 1.00 89.56 179 LEU A C 1
ATOM 1407 O O . LEU A 1 179 ? 7.972 4.107 -3.375 1.00 89.56 179 LEU A O 1
ATOM 1411 N N . ASP A 1 180 ? 7.269 3.004 -1.546 1.00 88.00 180 ASP A N 1
ATOM 1412 C CA . ASP A 1 180 ? 6.667 4.150 -0.859 1.00 88.00 180 ASP A CA 1
ATOM 1413 C C . ASP A 1 180 ? 7.657 5.262 -0.526 1.00 88.00 180 ASP A C 1
ATOM 1415 O O . ASP A 1 180 ? 7.263 6.422 -0.470 1.00 88.00 180 ASP A O 1
ATOM 1419 N N . ILE A 1 181 ? 8.937 4.935 -0.329 1.00 86.31 181 ILE A N 1
ATOM 1420 C CA . ILE A 1 181 ? 10.000 5.924 -0.081 1.00 86.31 181 ILE A CA 1
ATOM 1421 C C . ILE A 1 181 ? 10.798 6.282 -1.346 1.00 86.31 181 ILE A C 1
ATOM 1423 O O . ILE A 1 181 ? 11.771 7.031 -1.270 1.00 86.31 181 ILE A O 1
ATOM 1427 N N . GLY A 1 182 ? 10.449 5.713 -2.506 1.00 86.88 182 GLY A N 1
ATOM 1428 C CA . GLY A 1 182 ? 11.152 5.955 -3.771 1.00 86.88 182 GLY A CA 1
ATOM 1429 C C . GLY A 1 182 ? 12.565 5.362 -3.856 1.00 86.88 182 GLY A C 1
ATOM 1430 O O . GLY A 1 182 ? 13.363 5.802 -4.691 1.00 86.88 182 GLY A O 1
ATOM 1431 N N . ALA A 1 183 ? 12.892 4.376 -3.011 1.00 87.81 183 ALA A N 1
ATOM 1432 C CA . ALA A 1 183 ? 14.156 3.635 -3.069 1.00 87.81 183 ALA A CA 1
ATOM 1433 C C . ALA A 1 183 ? 14.224 2.710 -4.293 1.00 87.81 183 ALA A C 1
ATOM 1435 O O . ALA A 1 183 ? 15.316 2.427 -4.792 1.00 87.81 183 ALA A O 1
ATOM 1436 N N . ILE A 1 184 ? 13.062 2.277 -4.790 1.00 90.94 184 ILE A N 1
ATOM 1437 C CA . ILE A 1 184 ? 12.900 1.677 -6.114 1.00 90.94 184 ILE A CA 1
ATOM 1438 C C . ILE A 1 184 ? 11.978 2.545 -6.968 1.00 90.94 184 ILE A C 1
ATOM 1440 O O . ILE A 1 184 ? 11.004 3.110 -6.472 1.00 90.94 184 ILE A O 1
ATOM 1444 N N . VAL A 1 185 ? 12.273 2.619 -8.260 1.00 92.69 185 VAL A N 1
ATOM 1445 C CA . VAL A 1 185 ? 11.377 3.167 -9.283 1.00 92.69 185 VAL A CA 1
ATOM 1446 C C . VAL A 1 185 ? 11.303 2.192 -10.452 1.00 92.69 185 VAL A C 1
ATOM 1448 O O . VAL A 1 185 ? 12.224 1.405 -10.669 1.00 92.69 185 VAL A O 1
ATOM 1451 N N . ILE A 1 186 ? 10.198 2.216 -11.189 1.00 94.94 186 ILE A N 1
ATOM 1452 C CA . ILE A 1 186 ? 9.973 1.327 -12.335 1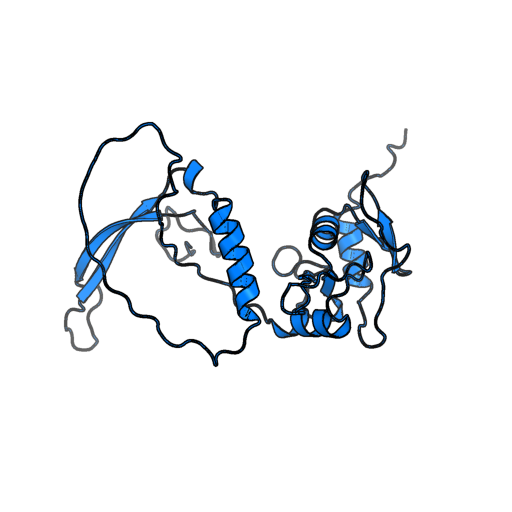.00 94.94 186 ILE A CA 1
ATOM 1453 C C . ILE A 1 186 ? 10.019 2.177 -13.610 1.00 94.94 186 ILE A C 1
ATOM 1455 O O . ILE A 1 186 ? 9.439 3.264 -13.640 1.00 94.94 186 ILE A O 1
ATOM 1459 N N . GLU A 1 187 ? 10.727 1.712 -14.638 1.00 95.12 187 GLU A N 1
ATOM 1460 C CA . GLU A 1 187 ? 10.833 2.335 -15.963 1.00 95.12 187 GLU A CA 1
ATOM 1461 C C . GLU A 1 187 ? 9.665 1.948 -16.888 1.00 95.12 187 GLU A C 1
ATOM 1463 O O . GLU A 1 187 ? 8.906 1.021 -16.607 1.00 95.12 187 GLU A O 1
ATOM 1468 N N . ASP A 1 188 ? 9.503 2.663 -18.005 1.00 95.38 188 ASP A N 1
ATOM 1469 C CA . ASP A 1 188 ? 8.413 2.423 -18.971 1.00 95.38 188 ASP A CA 1
ATOM 1470 C C . ASP A 1 188 ? 8.505 1.030 -19.626 1.00 95.38 188 ASP A C 1
ATOM 1472 O O . ASP A 1 188 ? 7.502 0.481 -20.077 1.00 95.38 188 ASP A O 1
ATOM 1476 N N . ASP A 1 189 ? 9.704 0.442 -19.650 1.00 95.12 189 ASP A N 1
ATOM 1477 C CA . ASP A 1 189 ? 9.980 -0.912 -20.137 1.00 95.12 189 ASP A CA 1
ATOM 1478 C C . ASP A 1 189 ? 9.933 -1.984 -19.023 1.00 95.12 189 ASP A C 1
ATOM 1480 O O . ASP A 1 189 ? 10.395 -3.121 -19.216 1.00 95.12 189 ASP A O 1
ATOM 1484 N N . TRP A 1 190 ? 9.383 -1.606 -17.863 1.00 96.00 190 TRP A N 1
ATOM 1485 C CA . TRP A 1 190 ? 9.245 -2.393 -16.635 1.00 96.00 190 TRP A CA 1
ATOM 1486 C C . TRP A 1 190 ? 10.554 -2.728 -15.921 1.00 96.00 190 TRP A C 1
ATOM 1488 O O . TRP A 1 190 ? 10.545 -3.547 -14.999 1.00 96.00 190 TRP A O 1
ATOM 1498 N N . SER A 1 191 ? 11.673 -2.117 -16.310 1.00 94.94 191 SER A N 1
ATOM 1499 C CA . SER A 1 191 ? 12.931 -2.265 -15.579 1.00 94.94 191 SER A CA 1
ATOM 1500 C C . SER A 1 191 ? 12.839 -1.626 -14.195 1.00 94.94 191 SER A C 1
ATOM 1502 O O . SER A 1 191 ? 12.245 -0.563 -14.032 1.00 94.94 191 SER A O 1
ATOM 1504 N N . ILE A 1 192 ? 13.407 -2.280 -13.183 1.00 93.69 192 ILE A N 1
ATOM 1505 C CA . ILE A 1 192 ? 13.409 -1.779 -11.805 1.00 93.69 192 ILE A CA 1
ATOM 1506 C C . ILE A 1 192 ? 14.752 -1.100 -11.546 1.00 93.69 192 ILE A C 1
ATOM 1508 O O . ILE A 1 192 ? 15.804 -1.733 -11.627 1.00 93.69 192 ILE A O 1
ATOM 1512 N N . ILE A 1 193 ? 14.716 0.185 -11.204 1.00 91.12 193 ILE A N 1
ATOM 1513 C CA . ILE A 1 193 ? 15.895 0.978 -10.861 1.00 91.12 193 ILE A CA 1
ATOM 1514 C C . ILE A 1 193 ? 15.937 1.173 -9.349 1.00 91.12 193 ILE A C 1
ATOM 1516 O O . ILE A 1 193 ? 14.983 1.661 -8.741 1.00 91.12 193 ILE A O 1
ATOM 1520 N N . VAL A 1 194 ? 17.065 0.818 -8.740 1.00 88.88 194 VAL A N 1
ATOM 1521 C CA . VAL A 1 194 ? 17.335 1.032 -7.314 1.00 88.88 194 VAL A CA 1
ATOM 1522 C C . VAL A 1 194 ? 18.096 2.348 -7.158 1.00 88.88 194 VAL A C 1
ATOM 1524 O O . VAL A 1 194 ? 19.160 2.509 -7.748 1.00 88.88 194 VAL A O 1
ATOM 1527 N N . ARG A 1 195 ? 17.552 3.302 -6.394 1.00 80.69 195 ARG A N 1
ATOM 1528 C CA . ARG A 1 195 ? 18.063 4.689 -6.339 1.00 80.69 195 ARG A CA 1
ATOM 1529 C C . ARG A 1 195 ? 18.963 5.008 -5.149 1.00 80.69 195 ARG A C 1
ATOM 1531 O O . ARG A 1 195 ? 19.810 5.886 -5.255 1.00 80.69 195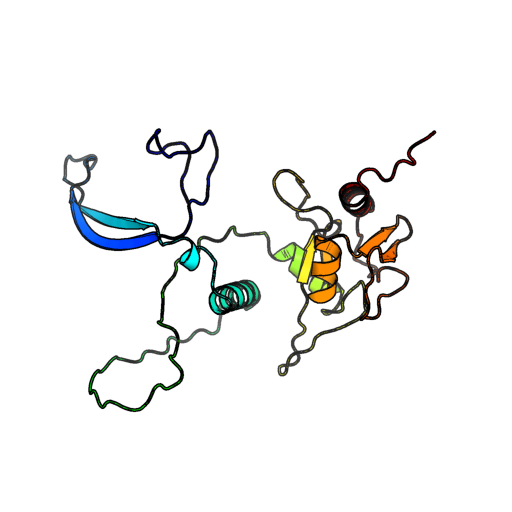 ARG A O 1
ATOM 1538 N N . ALA A 1 196 ? 18.788 4.328 -4.024 1.00 63.03 196 ALA A N 1
ATOM 1539 C CA . ALA A 1 196 ? 19.587 4.534 -2.817 1.00 63.03 1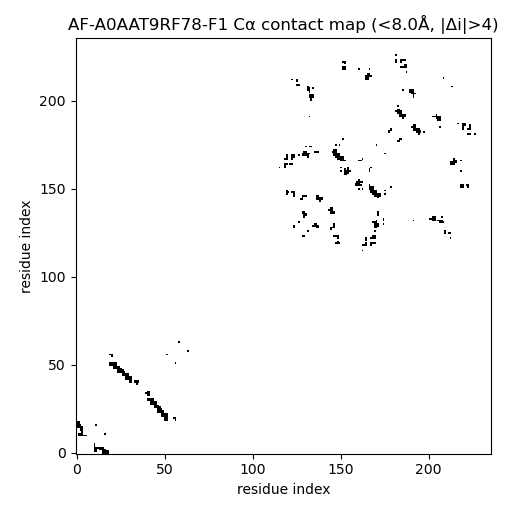96 ALA A CA 1
ATOM 1540 C C . ALA A 1 196 ? 20.184 3.201 -2.376 1.00 63.03 196 ALA A C 1
ATOM 1542 O O . ALA A 1 196 ? 19.585 2.166 -2.657 1.00 63.03 196 ALA A O 1
ATOM 1543 N N . GLY A 1 197 ? 21.348 3.239 -1.715 1.00 57.53 197 GLY A N 1
ATOM 1544 C CA . GLY A 1 197 ? 22.176 2.091 -1.333 1.00 57.53 197 GLY A CA 1
ATOM 1545 C C . GLY A 1 197 ? 21.428 0.976 -0.603 1.00 57.53 197 GLY A C 1
ATOM 1546 O O . GLY A 1 197 ? 21.547 0.826 0.610 1.00 57.53 197 GLY A O 1
ATOM 1547 N N . ALA A 1 198 ? 20.694 0.160 -1.360 1.00 53.31 198 ALA A N 1
ATOM 1548 C CA . ALA A 1 198 ? 20.060 -1.064 -0.918 1.00 53.31 198 ALA A CA 1
ATOM 1549 C C . ALA A 1 198 ? 21.164 -2.099 -0.688 1.00 53.31 198 ALA A C 1
ATOM 1551 O O . ALA A 1 198 ? 21.366 -3.027 -1.469 1.00 53.31 198 ALA A O 1
ATOM 1552 N N . LEU A 1 199 ? 21.920 -1.903 0.390 1.00 49.81 199 LEU A N 1
ATOM 1553 C CA . LEU A 1 199 ? 22.832 -2.881 0.956 1.00 49.81 199 LEU A CA 1
ATOM 1554 C C . LEU A 1 199 ? 21.976 -3.987 1.584 1.00 49.81 199 LEU A C 1
ATOM 1556 O O . LEU A 1 199 ? 21.794 -4.049 2.794 1.00 49.81 199 LEU A O 1
ATOM 1560 N N . GLY A 1 200 ? 21.373 -4.818 0.734 1.00 57.50 200 GLY A N 1
ATOM 1561 C CA . GLY A 1 200 ? 20.630 -6.004 1.142 1.00 57.50 200 GLY A CA 1
ATOM 1562 C C . GLY A 1 200 ? 19.311 -6.188 0.399 1.00 57.50 200 GLY A C 1
ATOM 1563 O O . GLY A 1 200 ? 18.422 -5.341 0.447 1.00 57.50 200 GLY A O 1
ATOM 1564 N N . GLY A 1 201 ? 19.157 -7.346 -0.242 1.00 62.28 201 GLY A N 1
ATOM 1565 C CA . GLY A 1 201 ? 17.900 -7.839 -0.808 1.00 62.28 201 GLY A CA 1
ATOM 1566 C C . GLY A 1 201 ? 17.882 -7.832 -2.333 1.00 62.28 201 GLY A C 1
ATOM 1567 O O . GLY A 1 201 ? 17.880 -6.769 -2.950 1.00 62.28 201 GLY A O 1
ATOM 1568 N N . ASN A 1 202 ? 17.814 -9.031 -2.915 1.00 77.69 202 ASN A N 1
ATOM 1569 C CA . ASN A 1 202 ? 17.699 -9.241 -4.355 1.00 77.69 202 ASN A CA 1
ATOM 1570 C C . ASN A 1 202 ? 16.435 -8.554 -4.886 1.00 77.69 202 ASN A C 1
ATOM 1572 O O . ASN A 1 202 ? 15.344 -8.774 -4.365 1.00 77.69 202 ASN A O 1
ATOM 1576 N N . VA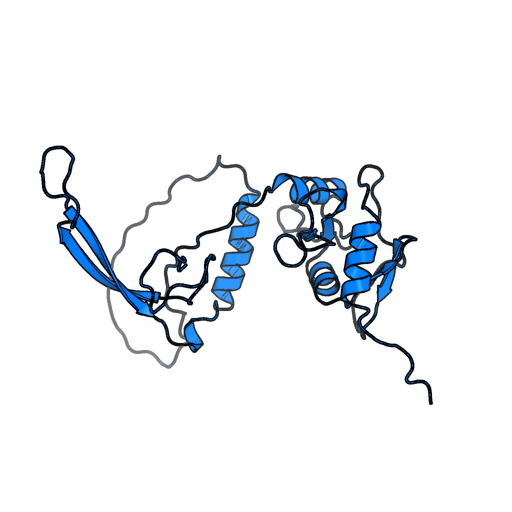L A 1 203 ? 16.580 -7.738 -5.924 1.00 88.81 203 VAL A N 1
ATOM 1577 C CA . VAL A 1 203 ? 15.472 -7.260 -6.756 1.00 88.81 203 VAL A CA 1
ATOM 1578 C C . VAL A 1 203 ? 15.675 -7.802 -8.161 1.00 88.81 203 VAL A C 1
ATOM 1580 O O . VAL A 1 203 ? 16.810 -7.937 -8.623 1.00 88.81 203 VAL A O 1
ATOM 1583 N N . HIS A 1 204 ? 14.588 -8.151 -8.833 1.00 91.25 204 HIS A N 1
ATOM 1584 C CA . HIS A 1 204 ? 14.658 -8.544 -10.228 1.00 91.25 204 HIS A CA 1
ATOM 1585 C C . HIS A 1 204 ? 15.020 -7.336 -11.100 1.00 91.25 204 HIS A C 1
ATOM 1587 O O . HIS A 1 204 ? 14.666 -6.206 -10.765 1.00 91.25 204 HIS A O 1
ATOM 1593 N N . PRO A 1 205 ? 15.689 -7.557 -12.245 1.00 90.81 205 PRO A N 1
ATOM 1594 C CA . PRO A 1 205 ? 15.981 -6.478 -13.186 1.00 90.81 205 PRO A CA 1
ATOM 1595 C C . PRO A 1 205 ? 14.704 -5.887 -13.799 1.00 90.81 205 PRO A C 1
ATOM 1597 O O . PRO A 1 205 ? 14.696 -4.726 -14.199 1.00 90.81 205 PRO A O 1
ATOM 1600 N N . LYS A 1 206 ? 13.623 -6.676 -13.865 1.00 95.19 206 LYS A N 1
ATOM 1601 C CA . LYS A 1 206 ? 12.316 -6.266 -14.382 1.00 95.19 206 LYS A CA 1
ATOM 1602 C C . LYS A 1 206 ? 11.193 -6.684 -13.448 1.00 95.19 206 LYS A C 1
ATOM 1604 O O . LYS A 1 206 ? 11.281 -7.719 -12.787 1.00 95.19 206 LYS A O 1
ATOM 1609 N N . LEU A 1 207 ? 10.127 -5.890 -13.438 1.00 96.19 207 LEU A N 1
ATOM 1610 C CA . LEU A 1 207 ? 8.898 -6.190 -12.720 1.00 96.19 207 LEU A CA 1
ATOM 1611 C C . LEU A 1 207 ? 8.276 -7.479 -13.262 1.00 96.19 207 LEU A C 1
ATOM 1613 O O . LEU A 1 207 ? 8.054 -7.628 -14.465 1.00 96.19 207 LEU A O 1
ATOM 1617 N N . THR A 1 208 ? 7.957 -8.403 -12.361 1.00 96.25 208 THR A N 1
ATOM 1618 C CA . THR A 1 208 ? 7.269 -9.640 -12.729 1.00 96.25 208 THR A CA 1
ATOM 1619 C C . THR A 1 208 ? 5.807 -9.333 -13.039 1.00 96.25 208 THR A C 1
ATOM 1621 O O . THR A 1 208 ? 5.064 -8.817 -12.198 1.00 96.25 208 THR A O 1
ATOM 1624 N N . MET A 1 209 ? 5.382 -9.659 -14.258 1.00 95.00 209 MET A N 1
ATOM 1625 C CA . MET A 1 209 ? 4.046 -9.365 -14.772 1.00 95.00 209 MET A CA 1
ATOM 1626 C C . MET A 1 209 ? 3.270 -10.652 -15.036 1.00 95.00 209 MET A C 1
ATOM 1628 O O . MET A 1 209 ? 3.704 -11.509 -15.804 1.00 95.00 209 MET A O 1
ATOM 1632 N N . HIS A 1 210 ? 2.099 -10.783 -14.414 1.00 95.56 210 HIS A N 1
ATOM 1633 C CA . HIS A 1 210 ? 1.167 -11.861 -14.706 1.00 95.56 210 HIS A CA 1
ATOM 1634 C C . HIS A 1 210 ? 0.341 -11.500 -15.948 1.00 95.56 210 HIS A C 1
ATOM 1636 O O . HIS A 1 210 ? -0.100 -10.365 -16.096 1.00 95.56 210 HIS A O 1
ATOM 1642 N N . ARG A 1 211 ? 0.051 -12.467 -16.830 1.00 93.88 211 ARG A N 1
ATOM 1643 C CA . ARG A 1 211 ? -0.641 -12.229 -18.119 1.00 93.88 211 ARG A CA 1
ATOM 1644 C C . ARG A 1 211 ? -1.987 -11.499 -17.991 1.00 93.88 211 ARG A C 1
ATOM 1646 O O . ARG A 1 211 ? -2.404 -10.809 -18.917 1.00 93.88 211 ARG A O 1
ATOM 1653 N N . LYS A 1 212 ? -2.689 -11.694 -16.871 1.00 93.94 212 LYS A N 1
ATOM 1654 C CA . LYS A 1 212 ? -3.986 -11.051 -16.591 1.00 93.94 212 LYS A CA 1
ATOM 1655 C C . LYS A 1 212 ? -3.856 -9.683 -15.913 1.00 93.94 212 LYS A C 1
ATOM 1657 O O . LYS A 1 212 ? -4.815 -8.926 -15.934 1.00 93.94 212 LYS A O 1
ATOM 1662 N N . HIS A 1 213 ? -2.698 -9.368 -15.337 1.00 96.12 213 HIS A N 1
ATOM 1663 C CA . HIS A 1 213 ? -2.480 -8.124 -14.615 1.00 96.12 213 HIS A CA 1
ATOM 1664 C C . HIS A 1 213 ? -1.873 -7.073 -15.549 1.00 96.12 213 HIS A C 1
ATOM 1666 O O . HIS A 1 213 ? -0.729 -7.196 -15.985 1.00 96.12 213 HIS A O 1
ATOM 1672 N N . LYS A 1 214 ? -2.656 -6.047 -15.889 1.00 94.38 214 LYS A N 1
ATOM 1673 C CA . LYS A 1 214 ? -2.252 -4.982 -16.814 1.00 94.38 214 LYS A CA 1
ATOM 1674 C C . LYS A 1 214 ? -1.941 -3.701 -16.047 1.00 94.38 214 LYS A C 1
ATOM 1676 O O . LYS A 1 214 ? -2.755 -2.786 -16.047 1.00 94.38 214 LYS A O 1
ATOM 1681 N N . VAL A 1 215 ? -0.779 -3.651 -15.398 1.00 96.00 215 VAL A N 1
ATOM 1682 C CA . VAL A 1 215 ? -0.279 -2.432 -14.741 1.00 96.00 215 VAL A CA 1
ATOM 1683 C C . VAL A 1 215 ? -0.251 -1.281 -15.748 1.00 96.00 215 VAL A C 1
ATOM 1685 O O . VAL A 1 215 ? 0.241 -1.443 -16.867 1.00 96.00 215 VAL A O 1
ATOM 1688 N N . HIS A 1 216 ? -0.794 -0.123 -15.369 1.00 96.44 216 HIS A N 1
ATOM 1689 C CA . HIS A 1 216 ? -0.837 1.035 -16.257 1.00 96.44 216 HIS A CA 1
ATOM 1690 C C . HIS A 1 216 ? 0.457 1.847 -16.150 1.00 96.44 216 HIS A C 1
ATOM 1692 O O . HIS A 1 216 ? 0.859 2.263 -15.062 1.00 96.44 216 HIS A O 1
ATOM 1698 N N . VAL A 1 217 ? 1.088 2.124 -17.293 1.00 96.38 217 VAL A N 1
ATOM 1699 C CA . VAL A 1 217 ? 2.373 2.843 -17.346 1.00 96.38 217 VAL A CA 1
ATOM 1700 C C . VAL A 1 217 ? 2.291 4.249 -16.741 1.00 96.38 217 VAL A C 1
ATOM 1702 O O . VAL A 1 217 ? 3.248 4.711 -16.126 1.00 96.38 217 VAL A O 1
ATOM 1705 N N . ASP A 1 218 ? 1.143 4.923 -16.837 1.00 96.38 218 ASP A N 1
ATOM 1706 C CA . ASP A 1 218 ? 1.013 6.292 -16.322 1.00 96.38 218 ASP A CA 1
ATOM 1707 C C . ASP A 1 218 ? 1.108 6.386 -14.795 1.00 96.38 218 ASP A C 1
ATOM 1709 O O . ASP A 1 218 ? 1.637 7.375 -14.289 1.00 96.38 218 ASP A O 1
ATOM 1713 N N . TYR A 1 219 ? 0.693 5.357 -14.048 1.00 96.00 219 TYR A N 1
ATOM 1714 C CA . TYR A 1 219 ? 0.866 5.348 -12.590 1.00 96.00 219 TYR A CA 1
ATOM 1715 C C . TYR A 1 219 ? 2.335 5.190 -12.215 1.00 96.00 219 TYR A C 1
ATOM 1717 O O . TYR A 1 219 ? 2.833 5.856 -11.309 1.00 96.00 219 TYR A O 1
ATOM 1725 N N . VAL A 1 220 ? 3.059 4.369 -12.975 1.00 95.19 220 VAL A N 1
ATOM 1726 C CA . VAL A 1 220 ? 4.506 4.216 -12.828 1.00 95.19 220 VAL A CA 1
ATOM 1727 C C . VAL A 1 220 ? 5.227 5.523 -13.165 1.00 95.19 220 VAL A C 1
ATOM 1729 O O . VAL A 1 220 ? 6.095 5.953 -12.409 1.00 95.19 220 VAL A O 1
ATOM 1732 N N . ARG A 1 221 ? 4.838 6.210 -14.246 1.00 95.38 221 ARG A N 1
ATOM 1733 C CA . ARG A 1 221 ? 5.372 7.538 -14.595 1.00 95.38 221 ARG A CA 1
ATOM 1734 C C . ARG A 1 221 ? 5.078 8.574 -13.517 1.00 95.38 221 ARG A C 1
ATOM 1736 O O . ARG A 1 221 ? 5.955 9.369 -13.186 1.00 95.38 221 ARG A O 1
ATOM 1743 N N . TYR A 1 222 ? 3.870 8.560 -12.952 1.00 94.44 222 TYR A N 1
ATOM 1744 C CA . TYR A 1 222 ? 3.493 9.426 -11.840 1.00 94.44 222 TYR A CA 1
ATOM 1745 C C . TYR A 1 222 ? 4.398 9.199 -10.625 1.00 94.44 222 TYR A C 1
ATOM 1747 O O . TYR A 1 222 ? 4.983 10.150 -10.100 1.00 94.44 222 TYR A O 1
ATOM 1755 N N . HIS A 1 223 ? 4.538 7.939 -10.202 1.00 93.44 223 HIS A N 1
ATOM 1756 C CA . HIS A 1 223 ? 5.399 7.544 -9.087 1.00 93.44 223 HIS A CA 1
ATOM 1757 C C . HIS A 1 223 ? 6.846 7.969 -9.335 1.00 93.44 223 HIS A C 1
ATOM 1759 O O . HIS A 1 223 ? 7.450 8.632 -8.493 1.00 93.44 223 HIS A O 1
ATOM 1765 N N . ARG A 1 224 ? 7.374 7.696 -10.531 1.00 92.94 224 ARG A N 1
ATOM 1766 C CA . ARG A 1 224 ? 8.731 8.086 -10.916 1.00 92.94 224 ARG A CA 1
ATOM 1767 C C . ARG A 1 224 ? 8.918 9.601 -10.837 1.00 92.94 224 ARG A C 1
ATOM 1769 O O . ARG A 1 224 ? 9.841 10.058 -10.169 1.00 92.94 224 ARG A O 1
ATOM 1776 N N . LYS A 1 225 ? 8.005 10.380 -11.427 1.00 91.94 225 LYS A N 1
ATOM 1777 C CA . LYS A 1 225 ? 8.036 11.851 -11.400 1.00 91.94 225 LYS A CA 1
ATOM 1778 C C . LYS A 1 225 ? 8.021 12.405 -9.975 1.00 91.94 225 LYS A C 1
ATOM 1780 O O . LYS A 1 225 ? 8.754 13.346 -9.688 1.00 91.94 225 LYS A O 1
ATOM 1785 N N . ARG A 1 226 ? 7.223 11.817 -9.076 1.00 87.56 226 ARG A N 1
ATOM 1786 C CA . ARG A 1 226 ? 7.166 12.207 -7.657 1.00 87.56 226 ARG A CA 1
ATOM 1787 C C . ARG A 1 226 ? 8.540 12.122 -6.990 1.00 87.56 226 ARG A C 1
ATOM 1789 O O . ARG A 1 226 ? 8.891 13.001 -6.211 1.00 87.56 226 ARG A O 1
ATOM 1796 N N . TRP A 1 227 ? 9.304 11.076 -7.291 1.00 85.69 227 TRP A N 1
ATOM 1797 C CA . TRP A 1 227 ? 10.604 10.823 -6.664 1.00 85.69 227 TRP A CA 1
ATOM 1798 C C . TRP A 1 227 ? 11.797 11.394 -7.444 1.00 85.69 227 TRP A C 1
ATOM 1800 O O . TRP A 1 227 ? 12.917 11.388 -6.928 1.00 85.69 227 TRP A O 1
ATOM 1810 N N . GLN A 1 228 ? 11.570 11.902 -8.658 1.00 73.12 228 GLN A N 1
ATOM 1811 C CA . GLN A 1 228 ? 12.572 12.493 -9.553 1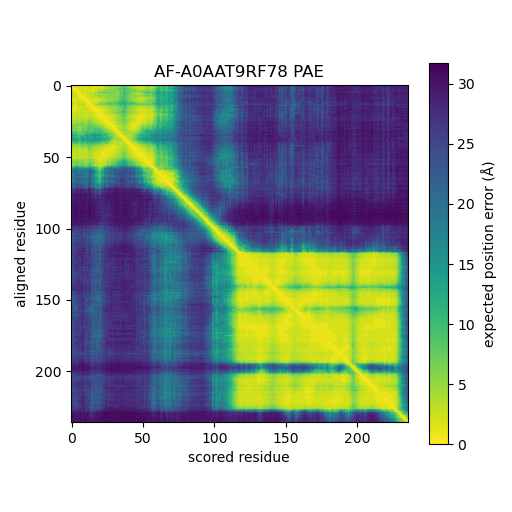.00 73.12 228 GLN A CA 1
ATOM 1812 C C . GLN A 1 228 ? 12.766 14.019 -9.400 1.00 73.12 228 GLN A C 1
ATOM 1814 O O . GLN A 1 228 ? 13.426 14.613 -10.245 1.00 73.12 228 GLN A O 1
ATOM 1819 N N . GLY A 1 229 ? 12.233 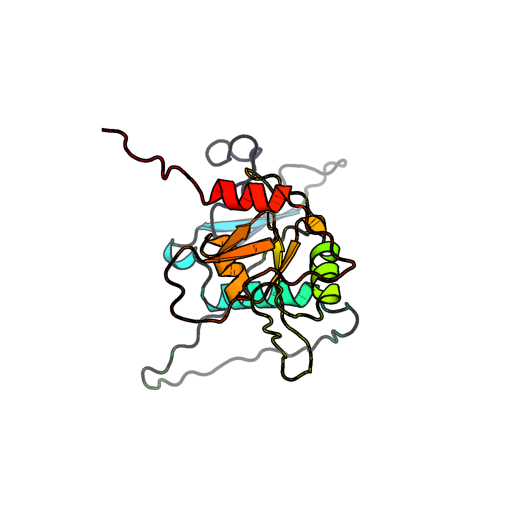14.672 -8.360 1.00 56.69 229 GLY A N 1
ATOM 1820 C CA . GLY A 1 229 ? 12.344 16.134 -8.189 1.00 56.69 229 GLY A CA 1
ATOM 1821 C C . GLY A 1 229 ? 13.779 16.693 -8.292 1.00 56.69 229 GLY A C 1
ATOM 1822 O O . GLY A 1 229 ? 14.640 16.294 -7.514 1.00 56.69 229 GLY A O 1
ATOM 1823 N N . ASP A 1 230 ? 13.985 17.597 -9.263 1.00 40.84 230 ASP A N 1
ATOM 1824 C CA . ASP A 1 230 ? 15.138 18.472 -9.550 1.00 40.84 230 ASP A CA 1
ATOM 1825 C C . ASP A 1 230 ? 16.543 17.955 -9.206 1.00 40.84 230 ASP A C 1
ATOM 1827 O O . ASP A 1 230 ? 17.274 18.521 -8.399 1.00 40.84 230 ASP A O 1
ATOM 1831 N N . SER A 1 231 ? 17.003 16.953 -9.951 1.00 41.59 231 SER A N 1
ATOM 1832 C CA . SER A 1 231 ? 18.417 16.897 -10.336 1.00 41.59 231 SER A CA 1
ATOM 1833 C C . SER A 1 231 ? 18.585 17.495 -11.735 1.00 41.59 231 SER A C 1
ATOM 1835 O O . SER A 1 231 ? 18.982 16.803 -12.673 1.00 41.59 231 SER A O 1
ATOM 1837 N N . GLY A 1 232 ? 18.216 18.767 -11.906 1.00 32.38 232 GLY A N 1
ATOM 1838 C CA . GLY A 1 232 ? 18.742 19.549 -13.022 1.00 32.38 232 GLY A CA 1
ATOM 1839 C C . GLY A 1 232 ? 20.231 19.804 -12.761 1.00 32.38 232 GLY A C 1
ATOM 1840 O O . GLY A 1 232 ? 20.586 20.084 -11.614 1.00 32.38 232 GLY A O 1
ATOM 1841 N N . PRO A 1 233 ? 21.127 19.681 -13.756 1.00 38.78 233 PRO A N 1
ATOM 1842 C CA . PRO A 1 233 ? 22.495 20.129 -13.564 1.00 38.78 233 PRO A CA 1
ATOM 1843 C C . PRO A 1 233 ? 22.441 21.633 -13.291 1.00 38.78 233 PRO A C 1
ATOM 1845 O O . PRO A 1 233 ? 21.809 22.375 -14.045 1.00 38.78 233 PRO A O 1
ATOM 1848 N N . SER A 1 234 ? 23.090 22.083 -12.218 1.00 36.41 234 SER A N 1
ATOM 1849 C CA . SER A 1 234 ? 23.508 23.477 -12.115 1.00 36.41 234 SER A CA 1
ATOM 1850 C C . SER A 1 234 ? 24.386 23.756 -13.332 1.00 36.41 234 SER A C 1
ATOM 1852 O O . SER A 1 234 ? 25.536 23.322 -13.375 1.00 36.41 234 SER A O 1
ATOM 1854 N N . ALA A 1 235 ? 23.802 24.369 -14.359 1.00 36.41 235 ALA A N 1
ATOM 1855 C CA . ALA A 1 235 ? 24.559 24.953 -15.446 1.00 36.41 235 ALA A CA 1
ATOM 1856 C C . ALA A 1 235 ? 25.298 26.176 -14.892 1.00 36.41 235 ALA A C 1
ATOM 1858 O O . ALA A 1 235 ? 24.732 26.952 -14.117 1.00 36.41 235 ALA A O 1
ATOM 1859 N N . GLU A 1 236 ? 26.571 26.226 -15.259 1.00 34.53 236 GLU A N 1
ATOM 1860 C CA . GLU A 1 236 ? 27.620 27.181 -14.895 1.00 34.53 236 GLU A CA 1
ATOM 1861 C C . GLU A 1 236 ? 27.258 28.652 -15.141 1.00 34.53 236 GLU A C 1
ATOM 1863 O O . GLU A 1 236 ? 26.506 28.944 -16.102 1.00 34.53 236 GLU A O 1
#

Nearest PDB structures (foldseek):
  6ghs-assembly1_A-2  TM=6.064E-01  e=1.893E-13  Thermocrispum agreste
  7q3h-assembly1_A  TM=4.383E-01  e=4.606E+00  Desulfofustis sp. PB-SRB1
  5xyi-assembly1_V  TM=2.489E-01  e=7.484E+00  Trichomonas vaginalis
  4bts-assembly1_AZ  TM=1.376E-01  e=1.970E+00  Tetrahymena thermophila

Solvent-accessible surface area (backbone atoms only — not comparable to full-atom values): 14997 Å² total; per-residue (Å²): 119,43,44,42,90,52,62,78,91,78,31,46,84,91,43,75,46,80,86,70,50,62,43,78,77,46,78,45,82,42,74,47,96,57,59,46,100,84,66,47,83,35,82,38,84,44,74,42,72,44,73,52,59,73,90,63,52,58,73,46,77,64,53,48,48,49,49,56,51,55,66,59,52,80,76,58,79,93,82,80,78,81,85,82,83,81,88,87,83,89,88,84,92,78,95,72,74,101,61,89,79,75,80,81,91,77,90,81,91,81,90,76,84,88,68,79,64,62,42,43,49,52,47,28,59,72,46,70,21,29,10,31,50,53,63,52,60,44,66,47,98,86,69,50,60,51,57,43,57,40,56,53,33,47,64,50,86,94,64,62,26,68,96,43,56,38,32,46,42,31,21,33,72,72,56,41,54,30,48,76,71,46,36,37,42,54,45,95,87,37,34,49,46,75,72,54,92,70,87,69,77,74,64,42,67,43,56,59,74,49,96,87,58,64,67,43,63,66,32,40,51,49,41,36,54,69,66,57,71,82,79,67,78,85,76,130

Sequence (236 aa):
MRGWKGDSRYSPINCYRFDGLYRITDIRTAVSKSLTSDGTPIEICQFDLKRLPEELQDSTAVERQIHNLLEQQEELPLDELEPVESEAEAESDEETPPGEKFPEKRSTTVQRLVRDTAVPRNVKALYDGTCQVCGLRLVGPNGNTYSEGAHIQPLGEPHRGPDVEPNVLCLCPNCHVRLDIGAIVIEDDWSIIVRAGALGGNVHPKLTMHRKHKVHVDYVRYHRKRWQGDSGPSAE

Mean predicted aligned error: 18.25 Å

Foldseek 3Di:
DAAQPDDPVPHDDHGDDDPFDKDFPDKDWDWDPDADPVRHTDIDIDTDIGHDPPVVRDQDPVSVVVVVVVVVVVPDDPPDDDDDDDDDDDDDDDDDDPDDDDDDDDDDDDDDDDDPVVQLVVQCVLLQLAAQWARDWDADPVRHTDWTWAFLQDPDPPRPDDSHLLRTGTHHPVVNVCLVQVQWAADLVQAIDGDDPPPDGGTDRGGHDRPPRNRDSVSSVSSCVVSVPDPDPPDD